Protein AF-A0A1V9V9I9-F1 (afdb_monomer)

Organism: NCBI:txid28198

pLDDT: mean 93.03, std 7.11, range [58.94, 98.81]

Secondary structure (DSSP, 8-state):
-EEEEETTSBEEEE-HHHHHHH---HHHHTTSBGGGGB-TTS-HHHHHHHHHHHHTT--EEEEEEEE-TTS-EEEEEEEEEEEE-TTS-EEEEEEEEEE-HHHHHHHHHHHHHHHHHHHHHHHTTT--HHHHHHHHHHHHHHHHHTT--HHHHHHHHHHGGGTTGGGGGS-HHHHT--SPPPHHHHHHHHHHHHHHHHHHTT--SHHHHHHHHHHHHTT--TTS--SSS---GGGS-HHHHHHHHHHHHHHHHS-BTTBPPPPHHHHHHHHHHTBTTTB-HHHHHHHHHTHHHHHHHHHHT----

Radius of gyration: 24.77 Å; Cα contacts (8 Å, |Δi|>4): 514; chains: 1; bounding box: 69×38×66 Å

Sequence (305 aa):
MFSKTDLNGVIIHVSDAFCKISGYTKKELIGKNHNIIRHPDMPKETFKYLWDCLKKGEKVNLEIKNRKKDGGYYWVEAEFEPFFDLKGNHVGYSAVRKDITANKDIEDIQREIIFTMGTIGESRSKETGNHVKRVAEYSYLLAKLSGLNEDESELLKQASPMHDIGKVAIPDSILHKTDKLTKLELEIMKTHALKGYELLKGSDRPLLKMAAIIALEHHEKWNGEGYPTGLKEEEISIYGRITAICDVFDALGSDRCYKKAWIDEEIFAFLKEEKGKHFDPKLVEIFFENLEEFIFIRNKYKDIF

Foldseek 3Di:
DKWWDFPQQATQDDDPVCCVVQVHDPVRRHRDHPCVFADPPDDPVVVVVVNVQQVVQHKDWDWGWTAHPVRHIWIWTKIKGFDADPVRHGTTMMMDIDTCRVVVVVVVVLLVVLLVLLVVLCVLLQDDSLLLQLLLVQQLVLCVLVPHDNVVSNLLSSQLSLLQSLSVVQDSCLSVDLDDDDPVSVVSVLCSLVSSLVVQVVDPDPSSPLNSLLNNQLQAFQCQPGDDRSQHHVSRPPSSQSSNLSSLLSVQQACGPNDGHDDPVVSLVVLVVSQSTRHPVVSSVSCVVVVVVSVVSCVVSHDDD

InterPro domains:
  IPR000014 PAS domain [PS50112] (1-57)
  IPR000014 PAS domain [TIGR00229] (5-107)
  IPR000014 PAS domain [cd00130] (5-100)
  IPR000700 PAS-associated, C-terminal [PS50113] (60-112)
  IPR001610 PAC motif [SM00086] (61-103)
  IPR003607 HD/PDEase domain [SM00471] (124-261)
  IPR003607 HD/PDEase domain [cd00077] (128-267)
  IPR013655 PAS fold 3 [PF08447] (11-95)
  IPR035965 PAS domain superfamily [SSF55785] (4-100)
  IPR037522 HD-GYP domain [PF13487] (123-283)
  IPR037522 HD-GYP domain [PS51832] (106-303)
  IPR052020 Cyclic di-GMP and 3'3'-cGAMP-specific phosphodiesterases [PTHR45228] (96-303)

Mean predicted aligned error: 6.59 Å

Solvent-accessible surface area (backbone atoms only — not comparable to full-atom values): 15900 Å² total; per-residue (Å²): 66,38,38,31,25,35,82,84,41,30,22,73,43,69,37,69,60,37,27,66,72,34,63,42,53,68,82,71,45,46,77,31,52,62,67,79,36,52,30,86,89,53,63,70,62,61,55,50,52,52,51,58,38,39,75,74,62,35,71,50,76,47,78,45,59,30,33,26,71,89,70,50,71,48,31,27,45,32,43,36,34,58,43,58,48,99,85,67,47,82,56,21,35,37,36,46,34,46,83,40,36,70,59,52,52,51,52,52,50,52,50,52,52,45,49,49,50,16,40,56,20,36,53,70,66,69,49,59,72,42,54,45,52,43,33,11,53,43,30,22,51,53,31,44,77,72,68,44,52,71,70,59,14,54,41,43,27,62,18,51,30,33,31,56,38,10,46,72,79,50,58,64,81,61,63,66,49,88,63,86,71,51,75,70,52,44,57,55,58,54,44,22,22,53,47,18,18,67,75,28,59,87,44,90,48,70,51,40,39,51,18,13,50,24,7,32,31,35,56,36,13,30,63,28,84,27,37,78,82,36,41,39,54,83,72,40,50,72,63,12,52,43,40,31,54,29,45,53,52,49,64,42,62,37,73,46,97,87,44,78,42,51,56,68,71,57,52,53,51,49,56,61,70,30,46,58,39,53,35,51,50,68,60,52,51,56,48,64,78,45,41,69,59,55,52,48,48,48,65,74,50,60,84,86,131

Structure (mmCIF, N/CA/C/O backbone):
data_AF-A0A1V9V9I9-F1
#
_entry.id   AF-A0A1V9V9I9-F1
#
loop_
_atom_site.group_PDB
_atom_site.id
_atom_site.type_symbol
_atom_site.label_atom_id
_atom_site.label_alt_id
_atom_site.label_comp_id
_atom_site.label_asym_id
_atom_site.label_entity_id
_atom_site.label_seq_id
_atom_site.pdbx_PDB_ins_code
_atom_site.Cartn_x
_atom_site.Cartn_y
_atom_site.Cartn_z
_atom_site.occupancy
_atom_site.B_iso_or_equiv
_atom_site.auth_seq_id
_atom_site.auth_comp_id
_atom_site.auth_asym_id
_atom_site.auth_atom_id
_atom_site.pdbx_PDB_model_num
ATOM 1 N N . MET A 1 1 ? 11.629 -7.231 -28.322 1.00 93.62 1 MET A N 1
ATOM 2 C CA . MET A 1 1 ? 12.312 -6.115 -29.022 1.00 93.62 1 MET A CA 1
ATOM 3 C C . MET A 1 1 ? 13.809 -6.212 -28.784 1.00 93.62 1 MET A C 1
ATOM 5 O O . MET A 1 1 ? 14.207 -6.698 -27.736 1.00 93.62 1 MET A O 1
ATOM 9 N N . PHE A 1 2 ? 14.624 -5.731 -29.720 1.00 96.44 2 PHE A N 1
ATOM 10 C CA . PHE A 1 2 ? 16.083 -5.764 -29.612 1.00 96.44 2 PHE A CA 1
ATOM 11 C C . PHE A 1 2 ? 16.724 -4.440 -30.042 1.00 96.44 2 PHE A C 1
ATOM 13 O O . PHE A 1 2 ? 16.253 -3.808 -30.996 1.00 96.44 2 PHE A O 1
ATOM 20 N N . SER A 1 3 ? 17.810 -4.048 -29.372 1.00 96.75 3 SER A N 1
ATOM 21 C CA . SER A 1 3 ? 18.654 -2.907 -29.749 1.00 96.75 3 SER A CA 1
ATOM 22 C C . SER A 1 3 ? 20.123 -3.141 -29.392 1.00 96.75 3 SER A C 1
ATOM 24 O O . SER A 1 3 ? 20.412 -3.878 -28.453 1.00 96.75 3 SER A O 1
ATOM 26 N N . LYS A 1 4 ? 21.032 -2.425 -30.057 1.00 97.00 4 LYS A N 1
ATOM 27 C CA . LYS A 1 4 ? 22.428 -2.261 -29.630 1.00 97.00 4 LYS A CA 1
ATOM 28 C C . LYS A 1 4 ? 22.800 -0.785 -29.562 1.00 97.00 4 LYS A C 1
ATOM 30 O O . LYS A 1 4 ? 22.317 0.007 -30.378 1.00 97.00 4 LYS A O 1
ATOM 35 N N . THR A 1 5 ? 23.691 -0.444 -28.644 1.00 97.00 5 THR A N 1
ATOM 36 C CA . THR A 1 5 ? 24.327 0.870 -28.549 1.00 97.00 5 THR A CA 1
ATOM 37 C C . THR A 1 5 ? 25.843 0.747 -28.591 1.00 97.00 5 THR A C 1
ATOM 39 O O . THR A 1 5 ? 26.380 -0.327 -28.327 1.00 97.00 5 THR A O 1
ATOM 42 N N . ASP A 1 6 ? 26.528 1.848 -28.882 1.00 95.62 6 ASP A N 1
ATOM 43 C CA . ASP A 1 6 ? 27.956 1.990 -28.597 1.00 95.62 6 ASP A CA 1
ATOM 44 C C . ASP A 1 6 ? 28.216 2.170 -27.083 1.00 95.62 6 ASP A C 1
ATOM 46 O O . ASP A 1 6 ? 27.289 2.148 -26.261 1.00 95.62 6 ASP A O 1
ATOM 50 N N . LEU A 1 7 ? 29.486 2.376 -26.718 1.00 94.12 7 LEU A N 1
ATOM 51 C CA . LEU A 1 7 ? 29.931 2.610 -25.338 1.00 94.12 7 LEU A CA 1
ATOM 52 C C . LEU A 1 7 ? 29.341 3.879 -24.691 1.00 94.12 7 LEU A C 1
ATOM 54 O O . LEU A 1 7 ? 29.307 3.973 -23.465 1.00 94.12 7 LEU A O 1
ATOM 58 N N . ASN A 1 8 ? 28.853 4.829 -25.493 1.00 92.75 8 ASN A N 1
ATOM 59 C CA . ASN A 1 8 ? 28.252 6.087 -25.043 1.00 92.75 8 ASN A CA 1
ATOM 60 C C . ASN A 1 8 ? 26.712 6.023 -24.991 1.00 92.75 8 ASN A C 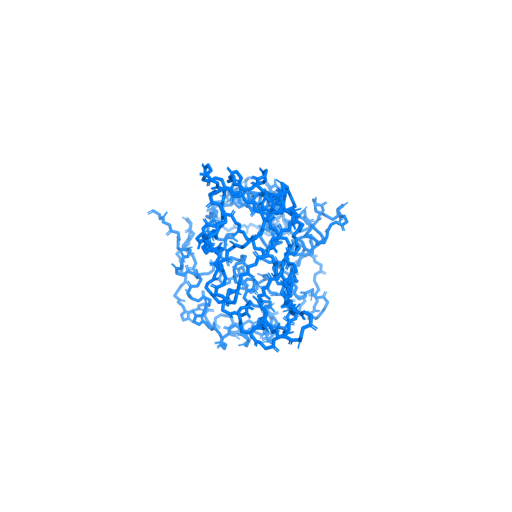1
ATOM 62 O O . ASN A 1 8 ? 26.052 7.030 -24.716 1.00 92.75 8 ASN A O 1
ATOM 66 N N . GLY A 1 9 ? 26.115 4.861 -25.276 1.00 93.25 9 GLY A N 1
ATOM 67 C CA . GLY A 1 9 ? 24.661 4.691 -25.303 1.00 93.25 9 GLY A CA 1
ATOM 68 C C . GLY A 1 9 ? 23.994 5.256 -26.560 1.00 93.25 9 GLY A C 1
ATOM 69 O O . GLY A 1 9 ? 22.777 5.472 -26.567 1.00 93.25 9 GLY A O 1
ATOM 70 N N . VAL A 1 10 ? 24.763 5.512 -27.621 1.00 96.88 10 VAL A N 1
ATOM 71 C CA . VAL A 1 10 ? 24.242 5.895 -28.935 1.00 96.88 10 VAL A CA 1
ATOM 72 C C . VAL A 1 10 ? 23.758 4.647 -29.655 1.00 96.88 10 VAL A C 1
ATOM 74 O O . VAL A 1 10 ? 24.488 3.670 -29.788 1.00 96.88 10 VAL A O 1
ATOM 77 N N . ILE A 1 11 ? 22.513 4.663 -30.121 1.00 97.38 11 ILE A N 1
ATOM 78 C CA . ILE A 1 11 ? 21.881 3.531 -30.794 1.00 97.38 11 ILE A CA 1
ATOM 79 C C . ILE A 1 11 ? 22.577 3.276 -32.133 1.00 97.38 11 ILE A C 1
ATOM 81 O O . ILE A 1 11 ? 22.580 4.132 -33.017 1.00 97.38 11 ILE A O 1
ATOM 85 N N . ILE A 1 12 ? 23.096 2.063 -32.305 1.00 97.44 12 ILE A N 1
ATOM 86 C CA . ILE A 1 12 ? 23.711 1.599 -33.558 1.00 97.44 12 ILE A CA 1
ATOM 87 C C . ILE A 1 12 ? 22.826 0.587 -34.292 1.00 97.44 12 ILE A C 1
ATOM 89 O O . ILE A 1 12 ? 22.965 0.395 -35.496 1.00 97.44 12 ILE A O 1
ATOM 93 N N . HIS A 1 13 ? 21.898 -0.062 -33.581 1.00 97.31 13 HIS A N 1
ATOM 94 C CA . HIS A 1 13 ? 20.985 -1.038 -34.167 1.00 97.31 13 HIS A CA 1
ATOM 95 C C . HIS A 1 13 ? 19.673 -1.123 -33.386 1.00 97.31 13 HIS A C 1
ATOM 97 O O . HIS A 1 13 ? 19.676 -1.107 -32.156 1.00 97.31 13 HIS A O 1
ATOM 103 N N . VAL A 1 14 ? 18.560 -1.315 -34.098 1.00 97.12 14 VAL A N 1
ATOM 104 C CA . VAL A 1 14 ? 17.233 -1.607 -33.536 1.00 97.12 14 VAL A CA 1
ATOM 105 C C . VAL A 1 14 ? 16.472 -2.584 -34.432 1.00 97.12 14 VAL A C 1
ATOM 107 O O . VAL A 1 14 ? 16.539 -2.516 -35.659 1.00 97.12 14 VAL A O 1
ATOM 110 N N . SER A 1 15 ? 15.733 -3.499 -33.807 1.00 97.44 15 SER A N 1
ATOM 111 C CA . SER A 1 15 ? 14.805 -4.414 -34.492 1.00 97.44 15 SER A CA 1
ATOM 112 C C . SER A 1 15 ? 13.542 -3.709 -34.999 1.00 97.44 15 SER A C 1
ATOM 114 O O . SER A 1 15 ? 13.143 -2.683 -34.451 1.00 97.44 15 SER A O 1
ATOM 116 N N . ASP A 1 16 ? 12.838 -4.316 -35.955 1.00 97.00 16 ASP A N 1
ATOM 117 C CA . ASP A 1 16 ? 11.556 -3.787 -36.452 1.00 97.00 16 ASP A CA 1
ATOM 118 C C . ASP A 1 16 ? 10.478 -3.744 -35.361 1.00 97.00 16 ASP A C 1
ATOM 120 O O . ASP A 1 16 ? 9.699 -2.795 -35.291 1.00 97.00 16 ASP A O 1
ATOM 124 N N . ALA A 1 17 ? 10.480 -4.718 -34.443 1.00 95.50 17 ALA A N 1
ATOM 125 C CA . ALA A 1 17 ? 9.584 -4.722 -33.288 1.00 95.50 17 ALA A CA 1
ATOM 126 C C . ALA A 1 17 ? 9.792 -3.494 -32.383 1.00 95.50 17 ALA A C 1
ATOM 128 O O . ALA A 1 17 ? 8.823 -2.930 -31.882 1.00 95.50 17 ALA A O 1
ATOM 129 N N . PHE A 1 18 ? 11.045 -3.055 -32.204 1.00 96.12 18 PHE A N 1
ATOM 130 C CA . PHE A 1 18 ? 11.358 -1.841 -31.443 1.00 96.12 18 PHE A CA 1
ATOM 131 C C . PHE A 1 18 ? 10.768 -0.605 -32.133 1.00 96.12 18 PHE A C 1
ATOM 133 O O . PHE A 1 18 ? 10.127 0.219 -31.485 1.00 96.12 18 PHE A O 1
ATOM 140 N N . CYS A 1 19 ? 10.943 -0.486 -33.452 1.00 96.44 19 CYS A N 1
ATOM 141 C CA . CYS A 1 19 ? 10.362 0.609 -34.230 1.00 96.44 19 CYS A CA 1
ATOM 142 C C . CYS A 1 19 ? 8.831 0.621 -34.144 1.00 96.44 19 CYS A C 1
ATOM 144 O O . CYS A 1 19 ? 8.240 1.666 -33.888 1.00 96.44 19 CYS A O 1
ATOM 146 N N . LYS A 1 20 ? 8.192 -0.548 -34.285 1.00 95.88 20 LYS A N 1
ATOM 147 C CA . LYS A 1 20 ? 6.732 -0.686 -34.216 1.00 95.88 20 LYS A CA 1
ATOM 148 C C . LYS A 1 20 ? 6.165 -0.221 -32.872 1.00 95.88 20 LYS A C 1
ATOM 150 O O . LYS A 1 20 ? 5.196 0.526 -32.864 1.00 95.88 20 LYS A O 1
ATOM 155 N N . ILE A 1 21 ? 6.759 -0.646 -31.755 1.00 94.62 21 ILE A N 1
ATOM 156 C CA . ILE A 1 21 ? 6.263 -0.307 -30.409 1.00 94.62 21 ILE A CA 1
ATOM 157 C C . ILE A 1 21 ? 6.577 1.147 -30.040 1.00 94.62 21 ILE A C 1
ATOM 159 O O . ILE A 1 21 ? 5.723 1.840 -29.492 1.00 94.62 21 ILE A O 1
ATOM 163 N N . SER A 1 22 ? 7.784 1.626 -30.350 1.00 95.56 22 SER A N 1
ATOM 164 C CA . SER A 1 22 ? 8.199 2.996 -30.014 1.00 95.56 22 SER A CA 1
ATOM 165 C C . SER A 1 22 ? 7.579 4.071 -30.918 1.00 95.56 22 SER A C 1
ATOM 167 O O . SER A 1 22 ? 7.548 5.242 -30.541 1.00 95.56 22 SER A O 1
ATOM 169 N N . GLY A 1 23 ? 7.113 3.700 -32.114 1.00 96.31 23 GLY A N 1
ATOM 170 C CA . GLY A 1 23 ? 6.606 4.624 -33.132 1.00 96.31 23 GLY A CA 1
ATOM 171 C C . GLY A 1 23 ? 7.700 5.384 -33.895 1.00 96.31 23 GLY A C 1
ATOM 172 O O . GLY A 1 23 ? 7.385 6.183 -34.776 1.00 96.31 23 GLY A O 1
ATOM 173 N N . TYR A 1 24 ? 8.979 5.149 -33.588 1.00 96.94 24 TYR A N 1
ATOM 174 C CA . TYR A 1 24 ? 10.106 5.750 -34.302 1.00 96.94 24 TYR A CA 1
ATOM 175 C C . TYR A 1 24 ? 10.613 4.843 -35.422 1.00 96.94 24 TYR A C 1
ATOM 177 O O . TYR A 1 24 ? 10.703 3.622 -35.283 1.00 96.94 24 TYR A O 1
ATOM 185 N N . THR A 1 25 ? 11.041 5.448 -36.526 1.00 97.06 25 THR A N 1
ATOM 186 C CA . THR A 1 25 ? 11.721 4.723 -37.604 1.00 97.06 25 THR A CA 1
ATOM 187 C C . THR A 1 25 ? 13.188 4.451 -37.255 1.00 97.06 25 THR A C 1
ATOM 189 O O . THR A 1 25 ? 13.799 5.158 -36.451 1.00 97.06 25 THR A O 1
ATOM 192 N N . LYS A 1 26 ? 13.813 3.461 -37.912 1.00 96.12 26 LYS A N 1
ATOM 193 C CA . LYS A 1 26 ? 15.253 3.178 -37.732 1.00 96.12 26 LYS A CA 1
ATOM 194 C C . LYS A 1 26 ? 16.126 4.409 -37.984 1.00 96.12 26 LYS A C 1
ATOM 196 O O . LYS A 1 26 ? 17.074 4.635 -37.243 1.00 96.12 26 LYS A O 1
ATOM 201 N N . LYS A 1 27 ? 15.789 5.212 -39.002 1.00 96.06 27 LYS A N 1
ATOM 202 C CA . LYS A 1 27 ? 16.532 6.429 -39.370 1.00 96.06 27 LYS A CA 1
ATOM 203 C C . LYS A 1 27 ? 16.504 7.493 -38.271 1.00 96.06 27 LYS A C 1
ATOM 205 O O . LYS A 1 27 ? 17.456 8.246 -38.143 1.00 96.06 27 LYS A O 1
ATOM 210 N N . GLU A 1 28 ? 15.425 7.555 -37.497 1.00 95.81 28 GLU A N 1
ATOM 211 C CA . GLU A 1 28 ? 15.292 8.506 -36.389 1.00 95.81 28 GLU A CA 1
ATOM 212 C C . GLU A 1 28 ? 16.014 8.034 -35.126 1.00 95.81 28 GLU A C 1
ATOM 214 O O . GLU A 1 28 ? 16.444 8.862 -34.328 1.00 95.81 28 GLU A O 1
ATOM 219 N N . LEU A 1 29 ? 16.135 6.715 -34.941 1.00 96.00 29 LEU A N 1
ATOM 220 C CA . LEU A 1 29 ? 16.747 6.112 -33.757 1.00 96.00 29 LEU A CA 1
ATOM 221 C C . LEU A 1 29 ? 18.264 5.965 -33.886 1.00 96.00 29 LEU A C 1
ATOM 223 O O . LEU A 1 29 ? 18.984 6.262 -32.936 1.00 96.00 29 LEU A O 1
ATOM 227 N N . ILE A 1 30 ? 18.761 5.499 -35.035 1.00 96.94 30 ILE A N 1
ATOM 228 C CA . ILE A 1 30 ? 20.195 5.259 -35.234 1.00 96.94 30 ILE A CA 1
ATOM 229 C C . ILE A 1 30 ? 20.961 6.585 -35.130 1.00 96.94 30 ILE A C 1
ATOM 231 O O . ILE A 1 30 ? 20.586 7.589 -35.731 1.00 96.94 30 ILE A O 1
ATOM 235 N N . GLY A 1 31 ? 22.042 6.588 -34.349 1.00 95.75 31 GLY A N 1
ATOM 236 C CA . GLY A 1 31 ? 22.851 7.778 -34.079 1.00 95.75 31 GLY A CA 1
ATOM 237 C C . GLY A 1 31 ? 22.291 8.691 -32.984 1.00 95.75 31 GLY A C 1
ATOM 238 O O . GLY A 1 31 ? 22.920 9.694 -32.649 1.00 95.75 31 GLY A O 1
ATOM 239 N N . LYS A 1 32 ? 21.135 8.368 -32.388 1.00 96.88 32 LYS A N 1
ATOM 240 C CA . LYS A 1 32 ? 20.614 9.069 -31.207 1.00 96.88 32 LYS A CA 1
ATOM 241 C C . LYS A 1 32 ? 20.971 8.328 -29.930 1.00 96.88 32 LYS A C 1
ATOM 243 O O . LYS A 1 32 ? 21.094 7.106 -29.908 1.00 96.88 32 LYS A O 1
ATOM 248 N N . ASN A 1 33 ? 21.110 9.081 -28.845 1.00 94.81 33 ASN A N 1
ATOM 249 C CA . ASN A 1 33 ? 21.241 8.489 -27.523 1.00 94.81 33 ASN A CA 1
ATOM 250 C C . ASN A 1 33 ? 19.920 7.811 -27.120 1.00 94.81 33 ASN A C 1
ATOM 252 O O . ASN A 1 33 ? 18.839 8.349 -27.378 1.00 94.81 33 ASN A O 1
ATOM 256 N N . HIS A 1 34 ? 20.007 6.656 -26.457 1.00 90.75 34 HIS A N 1
ATOM 257 C CA . HIS A 1 34 ? 18.843 5.868 -26.045 1.00 90.75 34 HIS A CA 1
ATOM 258 C C . HIS A 1 34 ? 17.869 6.627 -25.117 1.00 90.75 34 HIS A C 1
ATOM 260 O O . HIS A 1 34 ? 16.696 6.269 -25.008 1.00 90.75 34 HIS A O 1
ATOM 266 N N . ASN A 1 35 ? 18.305 7.736 -24.513 1.00 91.75 35 ASN A N 1
ATOM 267 C CA . ASN A 1 35 ? 17.444 8.646 -23.755 1.00 91.75 35 ASN A CA 1
ATOM 268 C C . ASN A 1 35 ? 16.268 9.229 -24.565 1.00 91.75 35 ASN A C 1
ATOM 270 O O . ASN A 1 35 ? 15.307 9.693 -23.959 1.00 91.75 35 ASN A O 1
ATOM 274 N N . ILE A 1 36 ? 16.294 9.189 -25.904 1.00 94.12 36 ILE A N 1
ATOM 275 C CA . ILE A 1 36 ? 15.201 9.685 -26.764 1.00 94.12 36 ILE A CA 1
ATOM 276 C C . ILE A 1 36 ? 13.830 9.058 -26.441 1.00 94.12 36 ILE A C 1
ATOM 278 O O . ILE A 1 36 ? 12.808 9.738 -26.536 1.00 94.12 36 ILE A O 1
ATOM 282 N N . ILE A 1 37 ? 13.809 7.792 -26.011 1.00 93.94 37 ILE A N 1
ATOM 283 C CA . ILE A 1 37 ? 12.585 7.071 -25.628 1.00 93.94 37 ILE A CA 1
ATOM 284 C C . ILE A 1 37 ? 12.387 6.968 -24.115 1.00 93.94 37 ILE A C 1
ATOM 286 O O . ILE A 1 37 ? 11.436 6.333 -23.670 1.00 93.94 37 ILE A O 1
ATOM 290 N N . ARG A 1 38 ? 13.261 7.563 -23.300 1.00 92.81 38 ARG A N 1
ATOM 291 C CA . ARG A 1 38 ? 13.127 7.495 -21.843 1.00 92.81 38 ARG A CA 1
ATOM 292 C C . ARG A 1 38 ? 11.882 8.265 -21.400 1.00 92.81 38 ARG A C 1
ATOM 294 O O . ARG A 1 38 ? 11.696 9.422 -21.781 1.00 92.81 38 ARG A O 1
ATOM 301 N N . HIS A 1 39 ? 11.050 7.638 -20.572 1.00 95.31 39 HIS A N 1
ATOM 302 C CA . HIS A 1 39 ? 9.917 8.323 -19.958 1.00 95.31 39 HIS A CA 1
ATOM 303 C C . HIS A 1 39 ? 10.392 9.241 -18.810 1.00 95.31 39 HIS A C 1
ATOM 305 O O . HIS A 1 39 ? 11.282 8.833 -18.055 1.00 95.31 39 HIS A O 1
ATOM 311 N N . PRO A 1 40 ? 9.835 10.460 -18.653 1.00 90.69 40 PRO A N 1
ATOM 312 C CA . PRO A 1 40 ? 10.211 11.380 -17.572 1.00 90.69 40 PRO A CA 1
ATOM 313 C C . PRO A 1 40 ? 9.970 10.814 -16.164 1.00 90.69 40 PRO A C 1
ATOM 315 O O . PRO A 1 40 ? 10.787 11.066 -15.286 1.00 90.69 40 PRO A O 1
ATOM 318 N N . ASP A 1 41 ? 8.918 10.011 -15.973 1.00 90.19 41 ASP A N 1
ATOM 319 C CA . ASP A 1 41 ? 8.583 9.376 -14.682 1.00 90.19 41 ASP A CA 1
ATOM 320 C C . ASP A 1 41 ? 9.647 8.400 -14.154 1.00 90.19 41 ASP A C 1
ATOM 322 O O . ASP A 1 41 ? 9.610 8.032 -12.985 1.00 90.19 41 ASP A O 1
ATOM 326 N N . MET A 1 42 ? 10.579 7.937 -14.993 1.00 91.00 42 MET A N 1
ATOM 327 C CA . MET A 1 42 ? 11.565 6.956 -14.546 1.00 91.00 42 MET A CA 1
ATOM 328 C C . MET A 1 42 ? 12.659 7.611 -13.681 1.00 91.00 42 MET A C 1
ATOM 330 O O . MET A 1 42 ? 13.346 8.523 -14.181 1.00 91.00 42 MET A O 1
ATOM 334 N N . PRO A 1 43 ? 12.917 7.100 -12.456 1.00 90.06 43 PRO A N 1
ATOM 335 C CA . PRO A 1 43 ? 13.940 7.632 -11.556 1.00 90.06 43 PRO A CA 1
ATOM 336 C C . PRO A 1 43 ? 15.323 7.709 -12.210 1.00 90.06 43 PRO A C 1
ATOM 338 O O . PRO A 1 43 ? 15.700 6.889 -13.054 1.00 90.06 43 PRO A O 1
ATOM 341 N N . LYS A 1 44 ? 16.117 8.724 -11.854 1.00 89.38 44 LYS A N 1
ATOM 342 C CA . LYS A 1 44 ? 17.485 8.881 -12.392 1.00 89.38 44 LYS A CA 1
ATOM 343 C C . LYS A 1 44 ? 18.414 7.792 -11.871 1.00 89.38 44 LYS A C 1
ATOM 345 O O . LYS A 1 44 ? 19.306 7.353 -12.595 1.00 89.38 44 LYS A O 1
ATOM 350 N N . GLU A 1 45 ? 18.137 7.331 -10.668 1.00 90.81 45 GLU A N 1
ATOM 351 C CA . GLU A 1 45 ? 18.831 6.304 -9.914 1.00 90.81 45 GLU A CA 1
ATOM 352 C C . GLU A 1 45 ? 18.774 4.961 -10.652 1.00 90.81 45 GLU A C 1
ATOM 354 O O . GLU A 1 45 ? 19.801 4.297 -10.767 1.00 90.81 45 GLU A O 1
ATOM 359 N N . THR A 1 46 ? 17.635 4.623 -11.272 1.00 91.81 46 THR A N 1
ATOM 360 C CA . THR A 1 46 ? 17.470 3.404 -12.085 1.00 91.81 46 THR A CA 1
ATOM 361 C C . THR A 1 46 ? 18.487 3.337 -13.223 1.00 91.81 46 THR A C 1
ATOM 363 O O . THR A 1 46 ? 19.134 2.314 -13.439 1.00 91.81 46 THR A O 1
ATOM 366 N N . PHE A 1 47 ? 18.681 4.445 -13.943 1.00 91.62 47 PHE A N 1
ATOM 367 C CA . PHE A 1 47 ? 19.644 4.482 -15.047 1.00 91.62 47 PHE A CA 1
ATOM 368 C C . PHE A 1 47 ? 21.083 4.604 -14.557 1.00 91.62 47 PHE A C 1
ATOM 370 O O . PHE A 1 47 ? 21.985 4.103 -15.220 1.00 91.62 47 PHE A O 1
ATOM 377 N N . LYS A 1 48 ? 21.313 5.253 -13.411 1.00 92.56 48 LYS A N 1
ATOM 378 C CA . LYS A 1 48 ? 22.634 5.271 -12.779 1.00 92.56 48 LYS A CA 1
ATOM 379 C C . LYS A 1 48 ? 23.079 3.843 -12.447 1.00 92.56 48 LYS A C 1
ATOM 381 O O . LYS A 1 48 ? 24.146 3.439 -12.890 1.00 92.56 48 LYS A O 1
ATOM 386 N N . TYR A 1 49 ? 22.215 3.070 -11.789 1.00 92.94 49 TYR A N 1
ATOM 387 C CA . TYR A 1 49 ? 22.448 1.658 -11.484 1.00 92.94 49 TYR A CA 1
ATOM 388 C C . TYR A 1 49 ? 22.714 0.823 -12.747 1.00 92.94 49 TYR A C 1
ATOM 390 O O . TYR A 1 49 ? 23.732 0.139 -12.824 1.00 92.94 49 TYR A O 1
ATOM 398 N N . LEU A 1 50 ? 21.863 0.960 -13.773 1.00 93.94 50 LEU A N 1
ATOM 399 C CA . LEU A 1 50 ? 22.054 0.318 -15.080 1.00 93.94 50 LEU A CA 1
ATOM 400 C C . LEU A 1 50 ? 23.463 0.568 -15.641 1.00 93.94 50 LEU A C 1
ATOM 402 O O . LEU A 1 50 ? 24.162 -0.369 -16.022 1.00 93.94 50 LEU A O 1
ATOM 406 N N . TRP A 1 51 ? 23.892 1.831 -15.689 1.00 92.81 51 TRP A N 1
ATOM 407 C CA . TRP A 1 51 ? 25.203 2.196 -16.224 1.00 92.81 51 TRP A CA 1
ATOM 408 C C . TRP A 1 51 ? 26.363 1.709 -15.357 1.00 92.81 51 TRP A C 1
ATOM 410 O O . TRP A 1 51 ? 27.397 1.330 -15.908 1.00 92.81 51 TRP A O 1
ATOM 420 N N . ASP A 1 52 ? 26.212 1.715 -14.035 1.00 93.81 52 ASP A N 1
ATOM 421 C CA . ASP A 1 52 ? 27.242 1.247 -13.109 1.00 93.81 52 ASP A CA 1
ATOM 422 C C . ASP A 1 52 ? 27.487 -0.264 -13.261 1.00 93.81 52 ASP A C 1
ATOM 424 O O . ASP A 1 52 ? 28.644 -0.683 -13.302 1.00 93.81 52 ASP A O 1
ATOM 428 N N . CYS A 1 53 ? 26.432 -1.070 -13.430 1.00 92.75 53 CYS A N 1
ATOM 429 C CA . CYS A 1 53 ? 26.543 -2.506 -13.722 1.00 92.75 53 CYS A CA 1
ATOM 430 C C . CYS A 1 53 ? 27.157 -2.763 -15.104 1.00 92.75 53 CYS A C 1
ATOM 432 O O . CYS A 1 53 ? 28.151 -3.480 -15.234 1.00 92.75 53 CYS A O 1
ATOM 434 N N . LEU A 1 54 ? 26.628 -2.116 -16.145 1.00 92.38 54 LEU A N 1
ATOM 435 C CA . LEU A 1 54 ? 27.092 -2.339 -17.515 1.00 92.38 54 LEU A CA 1
ATOM 436 C C . LEU A 1 54 ? 28.569 -1.968 -17.711 1.00 92.38 54 LEU A C 1
ATOM 438 O O . LEU A 1 54 ? 29.302 -2.685 -18.392 1.00 92.38 54 LEU A O 1
ATOM 442 N N . LYS A 1 55 ? 29.046 -0.892 -17.072 1.00 89.44 55 LYS A N 1
ATOM 443 C CA . LYS A 1 55 ? 30.466 -0.495 -17.121 1.00 89.44 55 LYS A CA 1
ATOM 444 C C . LYS A 1 55 ? 31.398 -1.480 -16.416 1.00 89.44 55 LYS A C 1
ATOM 446 O O . LYS A 1 55 ? 32.568 -1.552 -16.781 1.00 89.44 55 LYS A O 1
ATOM 451 N N . LYS A 1 56 ? 30.896 -2.235 -15.436 1.00 91.50 56 LYS A N 1
ATOM 452 C CA . LYS A 1 56 ? 31.627 -3.334 -14.782 1.00 91.50 56 LYS A CA 1
ATOM 453 C C . LYS A 1 56 ? 31.595 -4.632 -15.592 1.00 91.50 56 LYS A C 1
ATOM 455 O O . LYS A 1 56 ? 32.255 -5.595 -15.219 1.00 91.50 56 LYS A O 1
ATOM 460 N N . GLY A 1 57 ? 30.858 -4.652 -16.701 1.00 89.69 57 GLY A N 1
ATOM 461 C CA . GLY A 1 57 ? 30.679 -5.836 -17.530 1.00 89.69 57 GLY A CA 1
ATOM 462 C C . GLY A 1 57 ? 29.576 -6.777 -17.033 1.00 89.69 57 GLY A C 1
ATOM 463 O O . GLY A 1 57 ? 29.498 -7.916 -17.486 1.00 89.69 57 GLY A O 1
ATOM 464 N N . GLU A 1 58 ? 28.735 -6.327 -16.101 1.00 92.12 58 GLU A N 1
ATOM 465 C CA . GLU A 1 58 ? 27.663 -7.130 -15.514 1.00 92.12 58 GLU A CA 1
ATOM 466 C C . GLU A 1 58 ? 26.401 -7.084 -16.384 1.00 92.12 58 GLU A C 1
ATOM 468 O O . GLU A 1 58 ? 26.097 -6.071 -17.020 1.00 92.12 58 GLU A O 1
ATOM 473 N N . LYS A 1 59 ? 25.642 -8.184 -16.384 1.00 94.50 59 LYS A N 1
ATOM 474 C CA . LYS A 1 59 ? 24.287 -8.212 -16.945 1.00 94.50 59 LYS A CA 1
ATOM 475 C C . LYS A 1 59 ? 23.299 -7.627 -15.948 1.00 94.50 59 LYS A C 1
ATOM 477 O O . LYS A 1 59 ? 23.468 -7.795 -14.742 1.00 94.50 59 LYS A O 1
ATOM 482 N N . VAL A 1 60 ? 22.245 -6.993 -16.446 1.00 96.00 60 VAL A N 1
ATOM 483 C CA . VAL A 1 60 ? 21.228 -6.385 -15.585 1.00 96.00 60 VAL A CA 1
ATOM 484 C C . VAL A 1 60 ? 19.838 -6.498 -16.198 1.00 96.00 60 VAL A C 1
ATOM 486 O O . VAL A 1 60 ? 19.659 -6.277 -17.395 1.00 96.00 60 VAL A O 1
ATOM 489 N N . ASN A 1 61 ? 18.860 -6.830 -15.356 1.00 95.56 61 ASN A N 1
ATOM 490 C CA . ASN A 1 61 ? 17.447 -6.934 -15.708 1.00 95.56 61 ASN A CA 1
ATOM 491 C C . ASN A 1 61 ? 16.670 -5.814 -15.020 1.00 95.56 61 ASN A C 1
ATOM 493 O O . ASN A 1 61 ? 16.806 -5.640 -13.811 1.00 95.56 61 ASN A O 1
ATOM 497 N N . LEU A 1 62 ? 15.883 -5.047 -15.777 1.00 94.94 62 LEU A N 1
ATOM 498 C CA . LEU A 1 62 ? 15.095 -3.928 -15.255 1.00 94.94 62 LEU A CA 1
ATOM 499 C C . LEU A 1 62 ? 13.759 -3.793 -15.981 1.00 94.94 62 LEU A C 1
ATOM 501 O O . LEU A 1 62 ? 13.683 -3.956 -17.199 1.00 94.94 62 LEU A O 1
ATOM 505 N N . GLU A 1 63 ? 12.734 -3.367 -15.251 1.00 95.00 63 GLU A N 1
ATOM 506 C CA . GLU A 1 63 ? 11.508 -2.845 -15.845 1.00 95.00 63 GLU A CA 1
ATOM 507 C C . GLU A 1 63 ? 11.653 -1.346 -16.136 1.00 95.00 63 GLU A C 1
ATOM 509 O O . GLU A 1 63 ? 12.070 -0.563 -15.281 1.00 95.00 63 GLU A O 1
ATOM 514 N N . ILE A 1 64 ? 11.341 -0.922 -17.362 1.00 94.44 64 ILE A N 1
ATOM 515 C CA . ILE A 1 64 ? 11.524 0.463 -17.806 1.00 94.44 64 ILE A CA 1
ATOM 516 C C . ILE A 1 64 ? 10.279 0.959 -18.534 1.00 94.44 64 ILE A C 1
ATOM 518 O O . ILE A 1 64 ? 9.868 0.400 -19.555 1.00 94.44 64 ILE A O 1
ATOM 522 N N . LYS A 1 65 ? 9.736 2.085 -18.067 1.00 95.81 65 LYS A N 1
ATOM 523 C CA . LYS A 1 65 ? 8.737 2.865 -18.797 1.00 95.81 65 LYS A CA 1
ATOM 524 C C . LYS A 1 65 ? 9.424 3.706 -19.867 1.00 95.81 65 LYS A C 1
ATOM 526 O O . LYS A 1 65 ? 10.345 4.481 -19.593 1.00 95.81 65 LYS A O 1
ATOM 531 N N . ASN A 1 66 ? 8.954 3.578 -21.098 1.00 95.88 66 ASN A N 1
ATOM 532 C CA . ASN A 1 66 ? 9.432 4.326 -22.251 1.00 95.88 66 ASN A CA 1
ATOM 533 C C . ASN A 1 66 ? 8.307 5.178 -22.836 1.00 95.88 66 ASN A C 1
ATOM 535 O O . ASN A 1 66 ? 7.132 4.833 -22.742 1.00 95.88 66 ASN A O 1
ATOM 539 N N . ARG A 1 67 ? 8.675 6.287 -23.472 1.00 96.56 67 ARG A N 1
ATOM 540 C CA . ARG A 1 67 ? 7.774 7.183 -24.193 1.00 96.56 67 ARG A CA 1
ATOM 541 C C . ARG A 1 67 ? 7.827 6.885 -25.692 1.00 96.56 67 ARG A C 1
ATOM 543 O O . ARG A 1 67 ? 8.906 6.766 -26.279 1.00 96.56 67 ARG A O 1
ATOM 550 N N . LYS A 1 68 ? 6.655 6.778 -26.309 1.00 96.44 68 LYS A N 1
ATOM 551 C CA . LYS A 1 68 ? 6.458 6.643 -27.754 1.00 96.44 68 LYS A CA 1
ATOM 552 C C . LYS A 1 68 ? 6.610 7.994 -28.451 1.00 96.44 68 LYS A C 1
ATOM 554 O O . LYS A 1 68 ? 6.577 9.051 -27.822 1.00 96.44 68 LYS A O 1
ATOM 559 N N . LYS A 1 69 ? 6.770 7.968 -29.772 1.00 95.50 69 LYS A N 1
ATOM 560 C CA . LYS A 1 69 ? 6.862 9.182 -30.596 1.00 95.50 69 LYS A CA 1
ATOM 561 C C . LYS A 1 69 ? 5.600 10.052 -30.537 1.00 95.50 69 LYS A C 1
ATOM 563 O O . LYS A 1 69 ? 5.706 11.272 -30.581 1.00 95.50 69 LYS A O 1
ATOM 568 N N . ASP A 1 70 ? 4.430 9.431 -30.432 1.00 94.88 70 ASP A N 1
ATOM 569 C CA . ASP A 1 70 ? 3.122 10.095 -30.353 1.00 94.88 70 ASP A CA 1
ATOM 570 C C . ASP A 1 70 ? 2.807 10.687 -28.965 1.00 94.88 70 ASP A C 1
ATOM 572 O O . ASP A 1 70 ? 1.757 11.296 -28.782 1.00 94.88 70 ASP A O 1
ATOM 576 N N . GLY A 1 71 ? 3.711 10.531 -27.991 1.00 92.19 71 GLY A N 1
ATOM 577 C CA . GLY A 1 71 ? 3.521 10.974 -26.610 1.00 92.19 71 GLY A CA 1
ATOM 578 C C . GLY A 1 71 ? 2.943 9.907 -25.677 1.00 92.19 71 GLY A C 1
ATOM 579 O O . GLY A 1 71 ? 2.995 10.100 -24.465 1.00 92.19 71 GLY A O 1
ATOM 580 N N . GLY A 1 72 ? 2.469 8.770 -26.202 1.00 94.56 72 GLY A N 1
ATOM 581 C CA . GLY A 1 72 ? 2.070 7.620 -25.394 1.00 94.56 72 GLY A CA 1
ATOM 582 C C . GLY A 1 72 ? 3.259 6.947 -24.699 1.00 94.56 72 GLY A C 1
ATOM 583 O O . GLY A 1 72 ? 4.407 7.386 -24.803 1.00 94.56 72 GLY A O 1
ATOM 584 N N . TYR A 1 73 ? 3.011 5.833 -24.015 1.00 96.00 73 TYR A N 1
ATOM 585 C CA . TYR A 1 73 ? 4.058 5.076 -23.327 1.00 96.00 73 TYR A CA 1
ATOM 586 C C . TYR A 1 73 ? 3.964 3.572 -23.589 1.00 96.00 73 TYR A C 1
ATOM 588 O O . TYR A 1 73 ? 3.026 3.082 -24.225 1.00 96.00 73 TYR A O 1
ATOM 596 N N . TYR A 1 74 ? 5.001 2.858 -23.163 1.00 96.00 74 TYR A N 1
ATOM 597 C CA . TYR A 1 74 ? 5.044 1.403 -23.085 1.00 96.00 74 TYR A CA 1
ATOM 598 C C . TYR A 1 74 ? 6.030 0.976 -22.000 1.00 96.00 74 TYR A C 1
ATOM 600 O O . TYR A 1 74 ? 7.052 1.634 -21.782 1.00 96.00 74 TYR A O 1
ATOM 608 N N . TRP A 1 75 ? 5.735 -0.133 -21.339 1.00 97.00 75 TRP A N 1
ATOM 609 C CA . TRP A 1 75 ? 6.619 -0.754 -20.367 1.00 97.00 75 TRP A CA 1
ATOM 610 C C . TRP A 1 75 ? 7.352 -1.932 -20.980 1.00 97.00 75 TRP A C 1
ATOM 612 O O . TRP A 1 75 ? 6.805 -2.690 -21.784 1.00 97.00 75 TRP A O 1
ATOM 622 N N . VAL A 1 76 ? 8.607 -2.091 -20.577 1.00 96.50 76 VAL A N 1
ATOM 623 C CA . VAL A 1 76 ? 9.416 -3.236 -20.972 1.00 96.50 76 VAL A CA 1
ATOM 624 C C . VAL A 1 76 ? 10.105 -3.855 -19.780 1.00 96.50 76 VAL A C 1
ATOM 626 O O . VAL A 1 76 ? 10.670 -3.133 -18.971 1.00 96.50 76 VAL A O 1
ATOM 629 N N . GLU A 1 77 ? 10.131 -5.177 -19.737 1.00 97.12 77 GLU A N 1
ATOM 630 C CA . GLU A 1 77 ? 11.137 -5.927 -18.993 1.00 97.12 77 GLU A CA 1
ATOM 631 C C . GLU A 1 77 ? 12.353 -6.072 -19.914 1.00 97.12 77 GLU A C 1
ATOM 633 O O . GLU A 1 77 ? 12.226 -6.549 -21.048 1.00 97.12 77 GLU A O 1
ATOM 638 N N . ALA A 1 78 ? 13.507 -5.570 -19.486 1.00 96.12 78 ALA A N 1
ATOM 639 C CA . ALA A 1 78 ? 14.691 -5.412 -20.315 1.00 96.12 78 ALA A CA 1
ATOM 640 C C . ALA A 1 78 ? 15.914 -6.081 -19.685 1.00 96.12 78 ALA A C 1
ATOM 642 O O . ALA A 1 78 ? 16.323 -5.704 -18.591 1.00 96.12 78 ALA A O 1
ATOM 643 N N . GLU A 1 79 ? 16.525 -7.001 -20.428 1.00 97.56 79 GLU A N 1
ATOM 644 C CA . GLU A 1 79 ? 17.841 -7.569 -20.134 1.00 97.56 79 GLU A CA 1
ATOM 645 C C . GLU A 1 79 ? 18.895 -6.796 -20.925 1.00 97.56 79 GLU A C 1
ATOM 647 O O . GLU A 1 79 ? 18.794 -6.680 -22.152 1.00 97.56 79 GLU A O 1
ATOM 652 N N . PHE A 1 80 ? 19.894 -6.261 -20.227 1.00 96.50 80 PHE A N 1
ATOM 653 C CA . PHE A 1 80 ? 21.022 -5.542 -20.805 1.00 96.50 80 PHE A CA 1
ATOM 654 C C . PHE A 1 80 ? 22.320 -6.302 -20.563 1.00 96.50 80 PHE A C 1
ATOM 656 O O . PHE A 1 80 ? 22.579 -6.775 -19.456 1.00 96.50 80 PHE A O 1
ATOM 663 N N . GLU A 1 81 ? 23.173 -6.344 -21.582 1.00 96.19 81 GLU A N 1
ATOM 664 C CA . GLU A 1 81 ? 24.492 -6.964 -21.488 1.00 96.19 81 GLU A CA 1
ATOM 665 C C . GLU A 1 81 ? 25.541 -6.213 -22.325 1.00 96.19 81 GLU A C 1
ATOM 667 O O . GLU A 1 81 ? 25.222 -5.700 -23.407 1.00 96.19 81 GLU A O 1
ATOM 672 N N . PRO A 1 82 ? 26.801 -6.138 -21.862 1.00 95.56 82 PRO A N 1
ATOM 673 C CA . PRO A 1 82 ? 27.915 -5.703 -22.699 1.00 95.56 82 PRO A CA 1
ATOM 674 C C . PRO A 1 82 ? 28.167 -6.726 -23.813 1.00 95.56 82 PRO A C 1
ATOM 676 O O . PRO A 1 82 ? 27.995 -7.930 -23.623 1.00 95.56 82 PRO A O 1
ATOM 679 N N . PHE A 1 83 ? 28.624 -6.266 -24.975 1.00 94.00 83 PHE A N 1
ATOM 680 C CA . PHE A 1 83 ? 29.108 -7.156 -26.028 1.00 94.00 83 PHE A CA 1
ATOM 681 C C . PHE A 1 83 ? 30.481 -6.727 -26.544 1.00 94.00 83 PHE A C 1
ATOM 683 O O . PHE A 1 83 ? 30.861 -5.552 -26.519 1.00 94.00 83 PHE A O 1
ATOM 690 N N . PHE A 1 84 ? 31.225 -7.721 -27.021 1.00 92.62 84 PHE A N 1
ATOM 691 C CA . PHE A 1 84 ? 32.632 -7.598 -27.372 1.00 92.62 84 PHE A CA 1
ATOM 692 C C . PHE A 1 84 ? 32.841 -7.898 -28.857 1.00 92.62 84 PHE A C 1
ATOM 694 O O . PHE A 1 84 ? 32.063 -8.634 -29.471 1.00 92.62 84 PHE A O 1
ATOM 701 N N . ASP A 1 85 ? 33.872 -7.302 -29.451 1.00 91.50 85 ASP A N 1
ATOM 702 C CA . ASP A 1 85 ? 34.312 -7.672 -30.794 1.00 91.50 85 ASP A CA 1
ATOM 703 C C . ASP A 1 85 ? 35.064 -9.020 -30.791 1.00 91.50 85 ASP A C 1
ATOM 705 O O . ASP A 1 85 ? 35.322 -9.622 -29.748 1.00 91.50 85 ASP A O 1
ATOM 709 N N . LEU A 1 86 ? 35.460 -9.496 -31.976 1.00 90.31 86 LEU A N 1
ATOM 710 C CA . LEU A 1 86 ? 36.229 -10.742 -32.126 1.00 90.31 86 LEU A CA 1
ATOM 711 C C . LEU A 1 86 ? 37.615 -10.700 -31.455 1.00 90.31 86 LEU A C 1
ATOM 713 O O . LEU A 1 86 ? 38.248 -11.740 -31.307 1.00 90.31 86 LEU A O 1
ATOM 717 N N . LYS A 1 87 ? 38.101 -9.512 -31.080 1.00 92.06 87 LYS A N 1
ATOM 718 C CA . LYS A 1 87 ? 39.374 -9.305 -30.380 1.00 92.06 87 LYS A CA 1
ATOM 719 C C . LYS A 1 87 ? 39.186 -9.203 -28.861 1.00 92.06 87 LYS A C 1
ATOM 721 O O . LYS A 1 87 ? 40.169 -9.010 -28.154 1.00 92.06 87 LYS A O 1
ATOM 726 N N . GLY A 1 88 ? 37.954 -9.329 -28.363 1.00 89.50 88 GLY A N 1
ATOM 727 C CA . GLY A 1 88 ? 37.624 -9.214 -26.945 1.00 89.50 88 GLY A CA 1
ATOM 728 C C . GLY A 1 88 ? 37.521 -7.774 -26.437 1.00 89.50 88 GLY A C 1
ATOM 729 O O . GLY A 1 88 ? 37.424 -7.573 -25.230 1.00 89.50 88 GLY A O 1
ATOM 730 N N . ASN A 1 89 ? 37.519 -6.763 -27.312 1.00 91.88 89 ASN A N 1
ATOM 731 C CA . ASN A 1 89 ? 37.325 -5.379 -26.886 1.00 91.88 89 ASN A CA 1
ATOM 732 C C . ASN A 1 89 ? 35.845 -5.118 -26.625 1.00 91.88 89 ASN A C 1
ATOM 734 O O . ASN A 1 89 ? 34.992 -5.475 -27.438 1.00 91.88 89 ASN A O 1
ATOM 738 N N . HIS A 1 90 ? 35.539 -4.448 -25.517 1.00 92.69 90 HIS A N 1
ATOM 739 C CA . HIS A 1 90 ? 34.186 -3.991 -25.227 1.00 92.69 90 HIS A CA 1
ATOM 740 C C . HIS A 1 90 ? 33.796 -2.896 -26.226 1.00 92.69 90 HIS A C 1
ATOM 742 O O . HIS A 1 90 ? 34.446 -1.854 -26.287 1.00 92.69 90 HIS A O 1
ATOM 748 N N . VAL A 1 91 ? 32.751 -3.133 -27.021 1.00 94.25 91 VAL A N 1
ATOM 749 C CA . VAL A 1 91 ? 32.353 -2.229 -28.118 1.00 94.25 91 VAL A CA 1
ATOM 750 C C . VAL A 1 91 ? 30.992 -1.574 -27.906 1.00 94.25 91 VAL A C 1
ATOM 752 O O . VAL A 1 91 ? 30.657 -0.612 -28.600 1.00 94.25 91 VAL A O 1
ATOM 755 N N . GLY A 1 92 ? 30.211 -2.049 -26.939 1.00 95.12 92 GLY A N 1
ATOM 756 C CA . GLY A 1 92 ? 28.926 -1.459 -26.605 1.00 95.12 92 GLY A CA 1
ATOM 757 C C . GLY A 1 92 ? 28.017 -2.412 -25.851 1.00 95.12 92 GLY A C 1
ATOM 758 O O . GLY A 1 92 ? 28.451 -3.436 -25.328 1.00 95.12 92 GLY A O 1
ATOM 759 N N . TYR A 1 93 ? 26.730 -2.082 -25.846 1.00 96.31 93 TYR A N 1
ATOM 760 C CA . TYR A 1 93 ? 25.722 -2.792 -25.066 1.00 96.31 93 TYR A CA 1
ATOM 761 C C . TYR A 1 93 ? 24.599 -3.288 -25.962 1.00 96.31 93 TYR A C 1
ATOM 763 O O . TYR A 1 93 ? 24.213 -2.635 -26.935 1.00 96.31 93 TYR A O 1
ATOM 771 N N . SER A 1 94 ? 24.062 -4.455 -25.641 1.00 96.19 94 SER A N 1
ATOM 772 C CA . SER A 1 94 ? 22.882 -5.006 -26.284 1.00 96.19 94 SER A CA 1
ATOM 773 C C . SER A 1 94 ? 21.755 -5.121 -25.271 1.00 96.19 94 SER A C 1
ATOM 775 O O . SER A 1 94 ? 21.995 -5.197 -24.067 1.00 96.19 94 SER A O 1
ATOM 777 N N . ALA A 1 95 ? 20.520 -5.061 -25.760 1.00 96.81 95 ALA A N 1
ATOM 778 C CA . ALA A 1 95 ? 19.368 -5.211 -24.897 1.00 96.81 95 ALA A CA 1
ATOM 779 C C . ALA A 1 95 ? 18.228 -5.942 -25.593 1.00 96.81 95 ALA A C 1
ATOM 781 O O . ALA A 1 95 ? 17.787 -5.548 -26.685 1.00 96.81 95 ALA A O 1
ATOM 782 N N . VAL A 1 96 ? 17.722 -6.968 -24.916 1.00 96.88 96 VAL A N 1
ATOM 783 C CA . VAL A 1 96 ? 16.519 -7.717 -25.279 1.00 96.88 96 VAL A CA 1
ATOM 784 C C . VAL A 1 96 ? 15.402 -7.270 -24.350 1.00 96.88 96 VAL A C 1
ATOM 786 O O . VAL A 1 96 ? 15.606 -7.067 -23.162 1.00 96.88 96 VAL A O 1
ATOM 789 N N . ARG A 1 97 ? 14.218 -7.033 -24.911 1.00 96.69 97 ARG A N 1
ATOM 790 C CA . ARG A 1 97 ? 13.086 -6.466 -24.174 1.00 96.69 97 ARG A CA 1
ATOM 791 C C . ARG A 1 97 ? 11.802 -7.210 -24.468 1.00 96.69 97 ARG A C 1
ATOM 793 O O . ARG A 1 97 ? 11.487 -7.432 -25.644 1.00 96.69 97 ARG A O 1
ATOM 800 N N . LYS A 1 98 ? 11.028 -7.491 -23.434 1.00 96.50 98 LYS A N 1
ATOM 801 C CA . LYS A 1 98 ? 9.658 -7.989 -23.516 1.00 96.50 98 LYS A CA 1
ATOM 802 C C . LYS A 1 98 ? 8.703 -6.837 -23.222 1.00 96.50 98 LYS A C 1
ATOM 804 O O . LYS A 1 98 ? 8.925 -6.091 -22.279 1.00 96.50 98 LYS A O 1
ATOM 809 N N . ASP A 1 99 ? 7.687 -6.661 -24.060 1.00 95.50 99 ASP A N 1
ATOM 810 C CA . ASP A 1 99 ? 6.623 -5.688 -23.791 1.00 95.50 99 ASP A CA 1
ATOM 811 C C . ASP A 1 99 ? 5.747 -6.222 -22.653 1.00 95.50 99 ASP A C 1
ATOM 813 O O . ASP A 1 99 ? 5.226 -7.335 -22.750 1.00 95.50 99 ASP A O 1
ATOM 817 N N . ILE A 1 100 ? 5.635 -5.443 -21.581 1.00 96.12 100 ILE A N 1
ATOM 818 C CA . ILE A 1 100 ? 4.828 -5.758 -20.396 1.00 96.12 100 ILE A CA 1
ATOM 819 C C . ILE A 1 100 ? 3.768 -4.677 -20.141 1.00 96.12 100 ILE A C 1
ATOM 821 O O . ILE A 1 100 ? 3.174 -4.647 -19.068 1.00 96.12 100 ILE A O 1
ATOM 825 N N . THR A 1 101 ? 3.517 -3.792 -21.116 1.00 94.25 101 THR A N 1
ATOM 826 C CA . THR A 1 101 ? 2.592 -2.653 -20.974 1.00 94.25 101 THR A CA 1
ATOM 827 C C . THR A 1 101 ? 1.210 -3.105 -20.526 1.00 94.25 101 THR A C 1
ATOM 829 O O . THR A 1 101 ? 0.705 -2.602 -19.536 1.00 94.25 101 THR A O 1
ATOM 832 N N . ALA A 1 102 ? 0.644 -4.124 -21.180 1.00 92.88 102 ALA A N 1
ATOM 833 C CA . ALA A 1 102 ? -0.678 -4.636 -20.827 1.00 92.88 102 ALA A CA 1
ATOM 834 C C . ALA A 1 102 ? -0.753 -5.156 -19.381 1.00 92.88 102 ALA A C 1
ATOM 836 O O . ALA A 1 102 ? -1.772 -4.972 -18.725 1.00 92.88 102 ALA A O 1
ATOM 837 N N . ASN A 1 103 ? 0.316 -5.777 -18.869 1.00 90.38 103 ASN A N 1
ATOM 838 C CA . ASN A 1 103 ? 0.346 -6.260 -17.488 1.00 90.38 103 ASN A CA 1
ATOM 839 C C . ASN A 1 103 ? 0.372 -5.086 -16.504 1.00 90.38 103 ASN A C 1
ATOM 841 O O . AS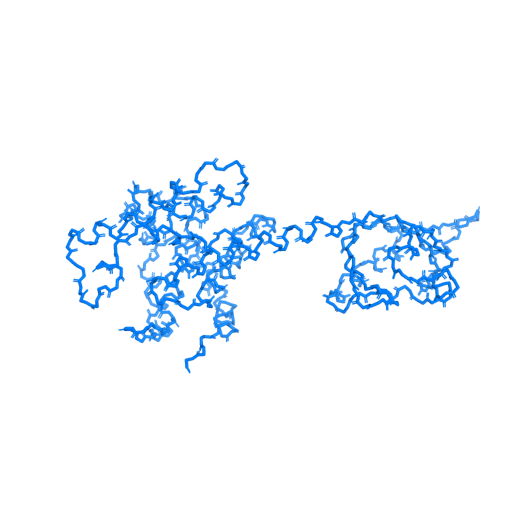N A 1 103 ? -0.413 -5.076 -15.562 1.00 90.38 103 ASN A O 1
ATOM 845 N N . LYS A 1 104 ? 1.211 -4.076 -16.769 1.00 90.31 104 LYS A N 1
ATOM 846 C CA . LYS A 1 104 ? 1.286 -2.860 -15.949 1.00 90.31 104 LYS A CA 1
ATOM 847 C C . LYS A 1 104 ? -0.018 -2.070 -15.961 1.00 90.31 104 LYS A C 1
ATOM 849 O O . LYS A 1 104 ? -0.473 -1.653 -14.905 1.00 90.31 104 LYS A O 1
ATOM 854 N N . ASP A 1 105 ? -0.658 -1.939 -17.119 1.00 89.75 105 ASP A N 1
ATOM 855 C CA . ASP A 1 105 ? -1.951 -1.262 -17.230 1.00 89.75 105 ASP A CA 1
ATOM 856 C C . ASP A 1 105 ? -3.032 -2.012 -16.434 1.00 89.75 105 ASP A C 1
ATOM 858 O O . ASP A 1 105 ? -3.839 -1.391 -15.748 1.00 89.75 105 ASP A O 1
ATOM 862 N N . ILE A 1 106 ? -3.038 -3.351 -16.473 1.00 89.19 106 ILE A N 1
ATOM 863 C CA . ILE A 1 106 ? -3.968 -4.166 -15.676 1.00 89.19 106 ILE A CA 1
ATOM 864 C C . ILE A 1 106 ? -3.713 -3.984 -14.175 1.00 89.19 106 ILE A C 1
ATOM 866 O O . ILE A 1 106 ? -4.675 -3.818 -13.428 1.00 89.19 106 ILE A O 1
ATOM 870 N N . GLU A 1 107 ? -2.456 -4.009 -13.732 1.00 84.69 107 GLU A N 1
ATOM 871 C CA . GLU A 1 107 ? -2.081 -3.771 -12.330 1.00 84.69 107 GLU A CA 1
ATOM 872 C C . GLU A 1 107 ? -2.515 -2.372 -11.863 1.00 84.69 107 GLU A C 1
ATOM 874 O O . GLU A 1 107 ? -3.128 -2.226 -10.804 1.00 84.69 107 GLU A O 1
ATOM 879 N N . ASP A 1 108 ? -2.272 -1.346 -12.682 1.00 85.31 108 ASP A N 1
ATOM 880 C CA . ASP A 1 108 ? -2.652 0.036 -12.394 1.00 85.31 108 ASP A CA 1
ATOM 881 C C . ASP A 1 108 ? -4.175 0.205 -12.301 1.00 85.31 108 ASP A C 1
ATOM 883 O O . ASP A 1 108 ? -4.671 0.804 -11.344 1.00 85.31 108 ASP A O 1
ATOM 887 N N . ILE A 1 109 ? -4.924 -0.379 -13.242 1.00 88.06 109 ILE A N 1
ATOM 888 C CA . ILE A 1 109 ? -6.393 -0.362 -13.242 1.00 88.06 109 ILE A CA 1
ATOM 889 C C . ILE A 1 109 ? -6.944 -1.100 -12.019 1.00 88.06 109 ILE A C 1
ATOM 891 O O . ILE A 1 109 ? -7.876 -0.620 -11.377 1.00 88.06 109 ILE A O 1
ATOM 895 N N . GLN A 1 110 ? -6.384 -2.261 -11.668 1.00 84.06 110 GLN A N 1
ATOM 896 C CA . GLN A 1 110 ? -6.808 -3.008 -10.481 1.00 84.06 110 GLN A CA 1
ATOM 897 C C . GLN A 1 110 ? -6.614 -2.183 -9.210 1.00 84.06 110 GLN A C 1
ATOM 899 O O . GLN A 1 110 ? -7.534 -2.094 -8.394 1.00 84.06 110 GLN A O 1
ATOM 904 N N . ARG A 1 111 ? -5.455 -1.530 -9.070 1.00 82.44 111 ARG A N 1
ATOM 905 C CA . ARG A 1 111 ? -5.171 -0.631 -7.949 1.00 82.44 111 ARG A CA 1
ATOM 906 C C . ARG A 1 111 ? -6.159 0.535 -7.894 1.00 82.44 111 ARG A C 1
ATOM 908 O O . ARG A 1 111 ? -6.668 0.844 -6.819 1.00 82.44 111 ARG A O 1
ATOM 915 N N . GLU A 1 112 ? -6.463 1.162 -9.029 1.00 86.81 112 GLU A N 1
ATOM 916 C CA . GLU A 1 112 ? -7.420 2.274 -9.103 1.00 86.81 112 GLU A CA 1
ATOM 917 C C . GLU A 1 112 ? -8.845 1.843 -8.726 1.00 86.81 112 GLU A C 1
ATOM 919 O O . GLU A 1 112 ? -9.510 2.526 -7.941 1.00 86.81 112 GLU A O 1
ATOM 924 N N . ILE A 1 113 ? -9.301 0.687 -9.217 1.00 88.50 113 ILE A N 1
ATOM 925 C CA . ILE A 1 113 ? -10.614 0.122 -8.874 1.00 88.50 113 ILE A CA 1
ATOM 926 C C . ILE A 1 113 ? -10.704 -0.142 -7.371 1.00 88.50 113 ILE A C 1
ATOM 928 O O . ILE A 1 113 ? -11.685 0.243 -6.742 1.00 88.50 113 ILE A O 1
ATOM 932 N N . ILE A 1 114 ? -9.678 -0.751 -6.781 1.00 84.00 114 ILE A N 1
ATOM 933 C CA . ILE A 1 114 ? -9.651 -1.071 -5.349 1.00 84.00 114 ILE A CA 1
ATOM 934 C C . ILE A 1 114 ? -9.660 0.192 -4.498 1.00 84.00 114 ILE A C 1
ATOM 936 O O . ILE A 1 114 ? -10.451 0.304 -3.562 1.00 84.00 114 ILE A O 1
ATOM 940 N N . PHE A 1 115 ? -8.831 1.170 -4.856 1.00 84.06 115 PHE A N 1
ATOM 941 C CA . PHE A 1 115 ? -8.806 2.452 -4.170 1.00 84.06 115 PHE A CA 1
ATOM 942 C C . PHE A 1 115 ? -10.175 3.151 -4.241 1.00 84.06 115 PHE A C 1
ATOM 944 O O . PHE A 1 115 ? -10.672 3.692 -3.249 1.00 84.06 115 PHE A O 1
ATOM 951 N N . THR A 1 116 ? -10.822 3.083 -5.406 1.00 86.00 116 THR A N 1
ATOM 952 C CA . THR A 1 116 ? -12.173 3.613 -5.622 1.00 86.00 116 THR A CA 1
ATOM 953 C C . THR A 1 116 ? -13.204 2.877 -4.768 1.00 86.00 116 THR A C 1
ATOM 955 O O . THR A 1 116 ? -14.038 3.521 -4.141 1.00 86.00 116 THR A O 1
ATOM 958 N N . MET A 1 117 ? -13.133 1.546 -4.680 1.00 85.75 117 MET A N 1
ATOM 959 C CA . MET A 1 117 ? -14.022 0.746 -3.831 1.00 85.75 117 MET A CA 1
ATOM 960 C C . MET A 1 117 ? -13.871 1.099 -2.349 1.00 85.75 117 MET A C 1
ATOM 962 O O . MET A 1 117 ? -14.884 1.318 -1.685 1.00 85.75 117 MET A O 1
ATOM 966 N N . GLY A 1 118 ? -12.637 1.217 -1.848 1.00 84.06 118 GLY A N 1
ATOM 967 C CA . GLY A 1 118 ? -12.370 1.670 -0.478 1.00 84.06 118 GLY A CA 1
ATOM 968 C C . GLY A 1 118 ? -12.951 3.061 -0.217 1.00 84.06 118 GLY A C 1
ATOM 969 O O . GLY A 1 118 ? -13.692 3.268 0.741 1.00 84.06 118 GLY A O 1
ATOM 970 N N . THR A 1 119 ? -12.739 3.993 -1.151 1.00 83.38 119 THR A N 1
ATOM 971 C CA . THR A 1 119 ? -13.312 5.349 -1.078 1.00 83.38 119 THR A CA 1
ATOM 972 C C . THR A 1 119 ? -14.846 5.339 -1.087 1.00 83.38 119 THR A C 1
ATOM 974 O O . THR A 1 119 ? -15.465 6.127 -0.380 1.00 83.38 119 THR A O 1
ATOM 977 N N . ILE A 1 120 ? -15.490 4.454 -1.859 1.00 84.31 120 ILE A N 1
ATOM 978 C CA . ILE A 1 120 ? -16.957 4.312 -1.869 1.00 84.31 120 ILE A CA 1
ATOM 979 C C . ILE A 1 120 ? -17.464 3.822 -0.509 1.00 84.31 120 ILE A C 1
ATOM 981 O O . ILE A 1 120 ? -18.451 4.369 -0.013 1.00 84.31 120 ILE A O 1
ATOM 985 N N . GLY A 1 121 ? -16.790 2.840 0.099 1.00 80.62 121 GLY A N 1
ATOM 986 C CA . GLY A 1 121 ? -17.097 2.380 1.457 1.00 80.62 121 GLY A CA 1
ATOM 987 C C . GLY A 1 121 ? -17.068 3.531 2.465 1.00 80.62 121 GLY A C 1
ATOM 988 O O . GLY A 1 121 ? -18.058 3.763 3.160 1.00 80.62 121 GLY A O 1
ATOM 989 N N . GLU A 1 122 ? -15.996 4.325 2.430 1.00 80.94 122 GLU A N 1
ATOM 990 C CA . GLU A 1 122 ? -15.795 5.479 3.314 1.00 80.94 122 GLU A CA 1
ATOM 991 C C . GLU A 1 122 ? -16.700 6.681 3.024 1.00 80.94 122 GLU A C 1
ATOM 993 O O . GLU A 1 122 ? -17.067 7.448 3.919 1.00 80.94 122 GLU A O 1
ATOM 998 N N . SER A 1 123 ? -17.141 6.853 1.777 1.00 75.12 123 SER A N 1
ATOM 999 C CA . SER A 1 123 ? -18.038 7.959 1.428 1.00 75.12 123 SER A CA 1
ATOM 1000 C C . SER A 1 123 ? -19.373 7.886 2.183 1.00 75.12 123 SER A C 1
ATOM 1002 O O . SER A 1 123 ? -19.988 8.920 2.459 1.00 75.12 123 SER A O 1
ATOM 1004 N N . ARG A 1 124 ? -19.799 6.680 2.598 1.00 80.00 124 ARG A N 1
ATOM 1005 C CA . ARG A 1 124 ? -20.978 6.498 3.455 1.00 80.00 124 ARG A CA 1
ATOM 1006 C C . ARG A 1 124 ? -20.728 6.880 4.915 1.00 80.00 124 ARG A C 1
ATOM 1008 O O . ARG A 1 124 ? -21.685 7.186 5.609 1.00 80.00 124 ARG A O 1
ATOM 1015 N N . SER A 1 125 ? -19.493 6.930 5.403 1.00 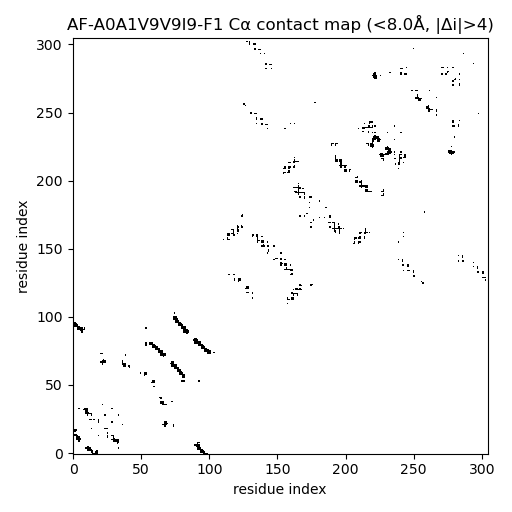67.25 125 SER A N 1
ATOM 1016 C CA . SER A 1 125 ? -19.153 7.404 6.759 1.00 67.25 125 SER A CA 1
ATOM 1017 C C . SER A 1 125 ? -18.835 8.905 6.819 1.00 67.25 125 SER A C 1
ATOM 1019 O O . SER A 1 125 ? -18.587 9.426 7.904 1.00 67.25 125 SER A O 1
ATOM 1021 N N . LYS A 1 126 ? -18.919 9.633 5.690 1.00 67.00 126 LYS A N 1
ATOM 1022 C CA . LYS A 1 126 ? -18.458 11.033 5.549 1.00 67.00 126 LYS A CA 1
ATOM 1023 C C . LYS A 1 126 ? -16.957 11.201 5.834 1.00 67.00 126 LYS A C 1
ATOM 1025 O O . LYS A 1 126 ? -16.529 12.290 6.228 1.00 67.00 126 LYS A O 1
ATOM 1030 N N . GLU A 1 127 ? -16.173 10.144 5.643 1.00 65.75 127 GLU A N 1
ATOM 1031 C CA . GLU A 1 127 ? -14.714 10.224 5.681 1.00 65.75 127 GLU A CA 1
ATOM 1032 C C . GLU A 1 127 ? -14.178 10.689 4.319 1.00 65.75 127 GLU A C 1
ATOM 1034 O O . GLU A 1 127 ? -14.837 10.562 3.281 1.00 65.75 127 GLU A O 1
ATOM 1039 N N . THR A 1 128 ? -13.008 11.326 4.318 1.00 66.38 128 THR A N 1
ATOM 1040 C CA . THR A 1 128 ? -12.437 11.933 3.112 1.00 66.38 128 THR A CA 1
ATOM 1041 C C . THR A 1 128 ? -11.700 10.893 2.272 1.00 66.38 128 THR A C 1
ATOM 1043 O O . THR A 1 128 ? -11.108 9.946 2.783 1.00 66.38 128 THR A O 1
ATOM 1046 N N . GLY A 1 129 ? -11.638 11.095 0.952 1.00 72.56 129 GLY A N 1
ATOM 1047 C CA . GLY A 1 129 ? -10.861 10.212 0.073 1.00 72.56 129 GLY A CA 1
ATOM 1048 C C . GLY A 1 129 ? -9.351 10.206 0.364 1.00 72.56 129 GLY A C 1
ATOM 1049 O O . GLY A 1 129 ? -8.649 9.310 -0.101 1.00 72.56 129 GLY A O 1
ATOM 1050 N N . ASN A 1 130 ? -8.820 11.179 1.118 1.00 86.81 130 ASN A N 1
ATOM 1051 C CA . ASN A 1 130 ? -7.409 11.171 1.507 1.00 86.81 130 ASN A CA 1
ATOM 1052 C C . ASN A 1 130 ? -7.124 10.301 2.733 1.00 86.81 130 ASN A C 1
ATOM 1054 O O . ASN A 1 130 ? -5.991 9.842 2.838 1.00 86.81 130 ASN A O 1
ATOM 1058 N N . HIS A 1 131 ? -8.105 10.020 3.599 1.00 89.25 131 HIS A N 1
ATOM 1059 C CA . HIS A 1 131 ? -7.943 9.063 4.702 1.00 89.25 131 HIS A CA 1
ATOM 1060 C C . HIS A 1 131 ? -7.446 7.711 4.175 1.00 89.25 131 HIS A C 1
ATOM 1062 O O . HIS A 1 131 ? -6.376 7.237 4.550 1.00 89.25 131 HIS A O 1
ATOM 1068 N N . VAL A 1 132 ? -8.138 7.177 3.166 1.00 89.69 132 VAL A N 1
ATOM 1069 C CA . VAL A 1 132 ? -7.785 5.913 2.506 1.00 89.69 132 VAL A CA 1
ATOM 1070 C C . VAL A 1 132 ? -6.363 5.953 1.917 1.00 89.69 132 VAL A C 1
ATOM 1072 O O . VAL A 1 132 ? -5.630 4.968 1.996 1.00 89.69 132 VAL A O 1
ATOM 1075 N N . LYS A 1 133 ? -5.922 7.100 1.367 1.00 91.88 133 LYS A N 1
ATOM 1076 C CA . LYS A 1 133 ? -4.538 7.272 0.867 1.00 91.88 133 LYS A CA 1
ATOM 1077 C C . LYS A 1 133 ? -3.522 7.269 1.999 1.00 91.88 133 LYS A C 1
ATOM 1079 O O . LYS A 1 133 ? -2.471 6.653 1.864 1.00 91.88 133 LYS A O 1
ATOM 1084 N N . ARG A 1 134 ? -3.810 7.977 3.091 1.00 94.25 134 ARG A N 1
ATOM 1085 C CA . ARG A 1 134 ? -2.915 8.083 4.244 1.00 94.25 134 ARG A CA 1
ATOM 1086 C C . ARG A 1 134 ? -2.750 6.730 4.920 1.00 94.25 134 ARG A C 1
ATOM 1088 O O . ARG A 1 134 ? -1.615 6.300 5.080 1.00 94.25 134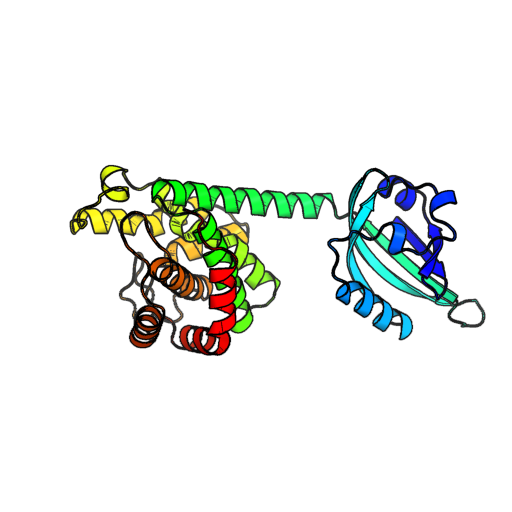 ARG A O 1
ATOM 1095 N N . VAL A 1 135 ? -3.843 6.013 5.184 1.00 95.31 135 VAL A N 1
ATOM 1096 C CA . VAL A 1 135 ? -3.798 4.650 5.738 1.00 95.31 135 VAL A CA 1
ATOM 1097 C C . VAL A 1 135 ? -2.995 3.710 4.838 1.00 95.31 135 VAL A C 1
ATOM 1099 O O . VAL A 1 135 ? -2.146 2.982 5.350 1.00 95.31 135 VAL A O 1
ATOM 1102 N N . ALA A 1 136 ? -3.174 3.765 3.513 1.00 95.56 136 ALA A N 1
ATOM 1103 C CA . ALA A 1 136 ? -2.369 2.981 2.571 1.00 95.56 136 ALA A CA 1
ATOM 1104 C C . ALA A 1 136 ? -0.864 3.267 2.704 1.00 95.56 136 ALA A C 1
ATOM 1106 O O . ALA A 1 136 ? -0.058 2.348 2.841 1.00 95.56 136 ALA A O 1
ATOM 1107 N N . GLU A 1 137 ? -0.481 4.543 2.698 1.00 97.56 137 GLU A N 1
ATOM 1108 C CA . GLU A 1 137 ? 0.921 4.970 2.749 1.00 97.56 137 GLU A CA 1
ATOM 1109 C C . GLU A 1 137 ? 1.563 4.715 4.122 1.00 97.56 137 GLU A C 1
ATOM 1111 O O . GLU A 1 137 ? 2.708 4.270 4.185 1.00 97.56 137 GLU A O 1
ATOM 1116 N N . TYR A 1 138 ? 0.830 4.917 5.223 1.00 98.31 138 TYR A N 1
ATOM 1117 C CA . TYR A 1 138 ? 1.295 4.541 6.560 1.00 98.31 138 TYR A CA 1
ATOM 1118 C C . TYR A 1 138 ? 1.491 3.029 6.676 1.00 98.31 138 TYR A C 1
ATOM 1120 O O . TYR A 1 138 ? 2.499 2.591 7.225 1.00 98.31 138 TYR A O 1
ATOM 1128 N N . SER A 1 139 ? 0.551 2.238 6.144 1.00 98.50 139 SER A N 1
ATOM 1129 C CA . SER A 1 139 ? 0.614 0.774 6.213 1.00 98.50 139 SER A CA 1
ATOM 1130 C C . SER A 1 139 ? 1.816 0.246 5.437 1.00 98.50 139 SER A C 1
ATOM 1132 O O . SER A 1 139 ? 2.550 -0.599 5.943 1.00 98.50 139 SER A O 1
ATOM 1134 N N . TYR A 1 140 ? 2.058 0.788 4.239 1.00 98.50 140 TYR A N 1
ATOM 1135 C CA . TYR A 1 140 ? 3.250 0.501 3.442 1.00 98.50 140 TYR A CA 1
ATOM 1136 C C . TYR A 1 140 ? 4.537 0.793 4.218 1.00 98.50 140 TYR A C 1
ATOM 1138 O O . TYR A 1 140 ? 5.404 -0.073 4.344 1.00 98.50 140 TYR A O 1
ATOM 1146 N N . LEU A 1 141 ? 4.647 2.009 4.762 1.00 98.62 141 LEU A N 1
ATOM 1147 C CA . LEU A 1 141 ? 5.833 2.446 5.487 1.00 98.62 141 LEU A CA 1
ATOM 1148 C C . LEU A 1 141 ? 6.090 1.557 6.709 1.00 98.62 141 LEU A C 1
ATOM 1150 O O . LEU A 1 141 ? 7.196 1.044 6.884 1.00 98.62 141 LEU A O 1
ATOM 1154 N N . LEU A 1 142 ? 5.063 1.323 7.528 1.00 98.69 142 LEU A N 1
ATOM 1155 C CA . LEU A 1 142 ? 5.197 0.515 8.734 1.00 98.69 142 LEU A CA 1
ATOM 1156 C C . LEU A 1 142 ? 5.520 -0.948 8.403 1.00 98.69 142 LEU A C 1
ATOM 1158 O O . LEU A 1 142 ? 6.339 -1.546 9.096 1.00 98.69 142 LEU A O 1
ATOM 1162 N N . ALA A 1 143 ? 4.963 -1.513 7.327 1.00 98.62 143 ALA A N 1
ATOM 1163 C CA . ALA A 1 143 ? 5.320 -2.850 6.846 1.00 98.62 143 ALA A CA 1
ATOM 1164 C C . ALA A 1 143 ? 6.800 -2.962 6.476 1.00 98.62 143 ALA A C 1
ATOM 1166 O O . ALA A 1 143 ? 7.492 -3.851 6.982 1.00 98.62 143 ALA A O 1
ATOM 1167 N N . LYS A 1 144 ? 7.302 -2.029 5.658 1.00 98.31 144 LYS A N 1
ATOM 1168 C CA . LYS A 1 144 ? 8.714 -1.982 5.256 1.00 98.31 144 LYS A CA 1
ATOM 1169 C C . LYS A 1 144 ? 9.639 -1.897 6.465 1.00 98.31 144 LYS A C 1
ATOM 1171 O O . LYS A 1 144 ? 10.580 -2.682 6.570 1.00 98.31 144 LYS A O 1
ATOM 1176 N N . LEU A 1 145 ? 9.352 -0.979 7.388 1.00 98.31 145 LEU A N 1
ATOM 1177 C CA . LEU A 1 145 ? 10.146 -0.784 8.604 1.00 98.31 145 LEU A CA 1
ATOM 1178 C C . LEU A 1 145 ? 10.079 -1.994 9.551 1.00 98.31 145 LEU A C 1
ATOM 1180 O O . LEU A 1 145 ? 11.038 -2.280 10.262 1.00 98.31 145 LEU A O 1
ATOM 1184 N N . SER A 1 146 ? 8.976 -2.745 9.520 1.00 97.25 146 SER A N 1
ATOM 1185 C CA . SER A 1 146 ? 8.780 -3.962 10.321 1.00 97.25 146 SER A CA 1
ATOM 1186 C C . SER A 1 146 ? 9.435 -5.211 9.732 1.00 97.25 146 SER A C 1
ATOM 1188 O O . SER A 1 146 ? 9.430 -6.262 10.378 1.00 97.25 146 SER A O 1
ATOM 1190 N N . GLY A 1 147 ? 10.033 -5.103 8.541 1.00 97.19 147 GLY A N 1
ATOM 1191 C CA . GLY A 1 147 ? 10.798 -6.168 7.896 1.00 97.19 147 GLY A CA 1
ATOM 1192 C C . GLY A 1 147 ? 10.036 -6.970 6.840 1.00 97.19 147 GLY A C 1
ATOM 1193 O O . GLY A 1 147 ? 10.555 -7.994 6.394 1.00 97.19 147 GLY A O 1
ATOM 1194 N N . LEU A 1 148 ? 8.844 -6.532 6.415 1.00 97.81 148 LEU A N 1
ATOM 1195 C CA . LEU A 1 148 ? 8.175 -7.131 5.257 1.00 97.81 148 LEU A CA 1
ATOM 1196 C C . LEU A 1 148 ? 8.962 -6.794 3.981 1.00 97.81 148 LEU A C 1
ATOM 1198 O O . LEU A 1 148 ? 9.552 -5.716 3.843 1.00 97.81 148 LEU A O 1
ATOM 1202 N N . ASN A 1 149 ? 8.982 -7.727 3.027 1.00 97.00 149 ASN A N 1
ATOM 1203 C CA . ASN A 1 149 ? 9.610 -7.471 1.731 1.00 97.00 149 ASN A CA 1
ATOM 1204 C C . ASN A 1 149 ? 8.805 -6.433 0.919 1.00 97.00 149 ASN A C 1
ATOM 1206 O O . ASN A 1 149 ? 7.720 -6.005 1.316 1.00 97.00 149 ASN A O 1
ATOM 1210 N N . GLU A 1 150 ? 9.380 -5.978 -0.197 1.00 93.94 150 GLU A N 1
ATOM 1211 C CA . GLU A 1 150 ? 8.755 -4.965 -1.060 1.00 93.94 150 GLU A CA 1
ATOM 1212 C C . GLU A 1 150 ? 7.378 -5.406 -1.567 1.00 93.94 150 GLU A C 1
ATOM 1214 O O . GLU A 1 150 ? 6.415 -4.660 -1.415 1.00 93.94 150 GLU A O 1
ATOM 1219 N N . ASP A 1 151 ? 7.277 -6.630 -2.089 1.00 92.25 151 ASP A N 1
ATOM 1220 C CA . ASP A 1 151 ? 6.048 -7.147 -2.693 1.00 92.25 151 ASP A CA 1
ATOM 1221 C C . ASP A 1 151 ? 4.912 -7.247 -1.666 1.00 92.25 151 ASP A C 1
ATOM 1223 O O . ASP A 1 151 ? 3.786 -6.840 -1.940 1.00 92.25 151 ASP A O 1
ATOM 1227 N N . GLU A 1 152 ? 5.196 -7.741 -0.458 1.00 96.44 152 GLU A N 1
ATOM 1228 C CA . GLU A 1 152 ? 4.214 -7.821 0.628 1.00 96.44 152 GLU A CA 1
ATOM 1229 C C . GLU A 1 152 ? 3.812 -6.444 1.158 1.00 96.44 152 GLU A C 1
ATOM 1231 O O . GLU A 1 152 ? 2.643 -6.226 1.477 1.00 96.44 152 GLU A O 1
ATOM 1236 N N . SER A 1 153 ? 4.757 -5.506 1.244 1.00 98.00 153 SER A N 1
ATOM 1237 C CA . SER A 1 153 ? 4.470 -4.144 1.710 1.00 98.00 153 SER A CA 1
ATOM 1238 C C . SER A 1 153 ? 3.605 -3.387 0.704 1.00 98.00 153 SER A C 1
ATOM 1240 O O . SER A 1 153 ? 2.652 -2.710 1.091 1.00 98.00 153 SER A O 1
ATOM 1242 N N . GLU A 1 154 ? 3.889 -3.538 -0.590 1.00 94.75 154 GLU A N 1
ATOM 1243 C CA . GLU A 1 154 ? 3.076 -2.977 -1.669 1.00 94.75 154 GLU A CA 1
ATOM 1244 C C . GLU A 1 154 ? 1.699 -3.655 -1.736 1.00 94.75 154 GLU A C 1
ATOM 1246 O O . GLU A 1 154 ? 0.682 -2.988 -1.930 1.00 94.75 154 GLU A O 1
ATOM 1251 N N . LEU A 1 155 ? 1.621 -4.964 -1.478 1.00 95.06 155 LEU A N 1
ATOM 1252 C CA . LEU A 1 155 ? 0.342 -5.663 -1.375 1.00 95.06 155 LEU A CA 1
ATOM 1253 C C . LEU A 1 155 ? -0.503 -5.128 -0.207 1.00 95.06 155 LEU A C 1
ATOM 1255 O O . LEU A 1 155 ? -1.699 -4.891 -0.386 1.00 95.06 155 LEU A O 1
ATOM 1259 N N . LEU A 1 156 ? 0.110 -4.862 0.954 1.00 97.88 156 LEU A N 1
ATOM 1260 C CA . LEU A 1 156 ? -0.569 -4.249 2.101 1.00 97.88 156 LEU A CA 1
ATOM 1261 C C . LEU A 1 156 ? -1.048 -2.832 1.789 1.00 97.88 156 LEU A C 1
ATOM 1263 O O . LEU A 1 156 ? -2.189 -2.494 2.102 1.00 97.88 156 LEU A O 1
ATOM 1267 N N . LYS A 1 157 ? -0.214 -2.029 1.118 1.00 96.56 157 LYS A N 1
ATOM 1268 C CA . LYS A 1 157 ? -0.579 -0.691 0.634 1.00 96.56 157 LYS A CA 1
ATOM 1269 C C . LYS A 1 157 ? -1.853 -0.716 -0.207 1.00 96.56 157 LYS A C 1
ATOM 1271 O O . LYS A 1 157 ? -2.693 0.173 -0.100 1.00 96.56 157 LYS A O 1
ATOM 1276 N N . GLN A 1 158 ? -1.984 -1.724 -1.065 1.00 93.75 158 GLN A N 1
ATOM 1277 C CA . GLN A 1 158 ? -3.136 -1.887 -1.948 1.00 93.75 158 GLN A CA 1
ATOM 1278 C C . GLN A 1 158 ? -4.357 -2.459 -1.218 1.00 93.75 158 GLN A C 1
ATOM 1280 O O . GLN A 1 158 ? -5.486 -2.125 -1.571 1.00 93.75 158 GLN A O 1
ATOM 1285 N N . ALA A 1 159 ? -4.149 -3.311 -0.211 1.00 95.75 159 ALA A N 1
ATOM 1286 C CA . ALA A 1 159 ? -5.214 -3.999 0.513 1.00 95.75 159 ALA A CA 1
ATOM 1287 C C . ALA A 1 159 ? -5.858 -3.152 1.624 1.00 95.75 159 ALA A C 1
ATOM 1289 O O . ALA A 1 159 ? -7.081 -3.189 1.782 1.00 95.75 159 ALA A O 1
ATOM 1290 N N . SER A 1 160 ? -5.068 -2.383 2.383 1.00 96.19 160 SER A N 1
ATOM 1291 C CA . SER A 1 160 ? -5.549 -1.639 3.558 1.00 96.19 160 SER A CA 1
ATOM 1292 C C . SER A 1 160 ? -6.644 -0.595 3.281 1.00 96.19 160 SER A C 1
ATOM 1294 O O . SER A 1 160 ? -7.504 -0.428 4.147 1.00 96.19 160 SER A O 1
ATOM 1296 N N . PRO A 1 161 ? -6.751 0.025 2.084 1.00 92.38 161 PRO A N 1
ATOM 1297 C CA . PRO A 1 161 ? -7.917 0.816 1.688 1.00 92.38 161 PRO A CA 1
ATOM 1298 C C . PRO A 1 161 ? -9.286 0.155 1.867 1.00 92.38 161 PRO A C 1
ATOM 1300 O O . PRO A 1 161 ? -10.292 0.854 1.935 1.00 92.38 161 PRO A O 1
ATOM 1303 N N . MET A 1 162 ? -9.348 -1.178 1.891 1.00 93.12 162 MET A N 1
ATOM 1304 C CA . MET A 1 162 ? -10.599 -1.929 1.992 1.00 93.12 162 MET A CA 1
ATOM 1305 C C . MET A 1 162 ? -10.960 -2.340 3.426 1.00 93.12 162 MET A C 1
ATOM 1307 O O . MET A 1 162 ? -11.958 -3.039 3.585 1.00 93.12 162 MET A O 1
ATOM 1311 N N . HIS A 1 163 ? -10.194 -1.938 4.451 1.00 95.38 163 HIS A N 1
ATOM 1312 C CA . HIS A 1 163 ? -10.433 -2.353 5.844 1.00 95.38 163 HIS A CA 1
ATOM 1313 C C . HIS A 1 163 ? -11.891 -2.131 6.282 1.00 95.38 163 HIS A C 1
ATOM 1315 O O . HIS A 1 163 ? -12.519 -3.026 6.843 1.00 95.38 163 HIS A O 1
ATOM 1321 N N . ASP A 1 164 ? -12.469 -1.002 5.880 1.00 94.38 164 ASP A N 1
ATOM 1322 C CA . ASP A 1 164 ? -13.820 -0.596 6.248 1.00 94.38 164 ASP A CA 1
ATOM 1323 C C . ASP A 1 164 ? -14.886 -0.826 5.158 1.00 94.38 164 ASP A C 1
ATOM 1325 O O . ASP A 1 164 ? -16.027 -0.361 5.264 1.00 94.38 164 ASP A O 1
ATOM 1329 N N . ILE A 1 165 ? -14.587 -1.613 4.112 1.00 93.00 165 ILE A N 1
ATOM 1330 C CA . ILE A 1 165 ? -15.540 -1.868 3.012 1.00 93.00 165 ILE A CA 1
ATOM 1331 C C . ILE A 1 165 ? -16.878 -2.436 3.510 1.00 93.00 165 ILE A C 1
ATOM 1333 O O . ILE A 1 165 ? -17.921 -2.219 2.897 1.00 93.00 165 ILE A O 1
ATOM 1337 N N . GLY A 1 166 ? -16.881 -3.125 4.653 1.00 94.81 166 GLY A N 1
ATOM 1338 C CA . GLY A 1 166 ? -18.085 -3.667 5.275 1.00 94.81 166 GLY A CA 1
ATOM 1339 C C . GLY A 1 166 ? -19.085 -2.617 5.775 1.00 94.81 166 GLY A C 1
ATOM 1340 O O . GLY A 1 166 ? -20.257 -2.965 5.964 1.00 94.81 166 GLY A O 1
ATOM 1341 N N . LYS A 1 167 ? -18.693 -1.337 5.922 1.00 93.25 167 LYS A N 1
ATOM 1342 C CA . LYS A 1 167 ? -19.607 -0.226 6.262 1.00 93.25 167 LYS A CA 1
ATOM 1343 C C . LYS A 1 167 ? -20.763 -0.111 5.258 1.00 93.25 167 LYS A C 1
ATOM 1345 O O . LYS A 1 167 ? -21.867 0.286 5.634 1.00 93.25 167 LYS A O 1
ATOM 1350 N N . VAL A 1 168 ? -20.584 -0.580 4.014 1.00 91.38 168 VAL A N 1
ATOM 1351 C CA . VAL A 1 168 ? -21.659 -0.649 3.001 1.00 91.38 168 VAL A CA 1
ATOM 1352 C C . VAL A 1 168 ? -22.852 -1.514 3.424 1.00 91.38 168 VAL A C 1
ATOM 1354 O O . VAL A 1 168 ? -23.948 -1.362 2.891 1.00 91.38 168 VAL A O 1
ATOM 1357 N N . ALA A 1 169 ? -22.671 -2.409 4.392 1.00 92.31 169 ALA A N 1
ATOM 1358 C CA . ALA A 1 169 ? -23.710 -3.297 4.894 1.00 92.31 169 ALA A CA 1
ATOM 1359 C C . ALA A 1 169 ? -24.249 -2.874 6.277 1.00 92.31 169 ALA A C 1
ATOM 1361 O O . ALA A 1 169 ? -24.975 -3.655 6.909 1.00 92.31 169 ALA A O 1
ATOM 1362 N N . ILE A 1 170 ? -23.906 -1.663 6.740 1.00 94.38 170 ILE A N 1
ATOM 1363 C CA . ILE A 1 170 ? -24.410 -1.047 7.974 1.00 94.38 170 ILE A CA 1
ATOM 1364 C C . ILE A 1 170 ? -25.604 -0.123 7.653 1.00 94.38 170 ILE A C 1
ATOM 1366 O O . ILE A 1 170 ? -25.550 0.628 6.672 1.00 94.38 170 ILE A O 1
ATOM 1370 N N . PRO A 1 171 ? -26.699 -0.163 8.442 1.00 94.00 171 PRO A N 1
ATOM 1371 C CA . PRO A 1 171 ? -27.845 0.725 8.248 1.00 94.00 171 PRO A CA 1
ATOM 1372 C C . PRO A 1 171 ? -27.480 2.209 8.392 1.00 94.00 171 PRO A C 1
ATOM 1374 O O . PRO A 1 171 ? -26.798 2.587 9.345 1.00 94.00 171 PRO A O 1
ATOM 1377 N N . ASP A 1 172 ? -28.016 3.059 7.509 1.00 90.56 172 ASP A N 1
ATOM 1378 C CA . ASP A 1 172 ? -27.790 4.517 7.523 1.00 90.56 172 ASP A CA 1
ATOM 1379 C C . ASP A 1 172 ? -28.147 5.165 8.865 1.00 90.56 172 ASP A C 1
ATOM 1381 O O . ASP A 1 172 ? -27.440 6.054 9.336 1.00 90.56 172 ASP A O 1
ATOM 1385 N N . SER A 1 173 ? -29.212 4.688 9.520 1.00 91.69 173 SER A N 1
ATOM 1386 C CA . SER A 1 173 ? -29.655 5.195 10.824 1.00 91.69 173 SER A CA 1
ATOM 1387 C C . SER A 1 173 ? -28.622 5.007 11.938 1.00 91.69 173 SER A C 1
ATOM 1389 O O . SER A 1 173 ? -28.687 5.707 12.943 1.00 91.69 173 SER A O 1
ATOM 1391 N N . ILE A 1 174 ? -27.701 4.053 11.776 1.00 92.56 174 ILE A N 1
ATOM 1392 C CA . ILE A 1 174 ? -26.608 3.783 12.714 1.00 92.56 174 ILE A CA 1
ATOM 1393 C C . ILE A 1 174 ? -25.334 4.469 12.223 1.00 92.56 174 ILE A C 1
ATOM 1395 O O . ILE A 1 174 ? -24.678 5.156 12.999 1.00 92.56 174 ILE A O 1
ATOM 1399 N N . LEU A 1 175 ? -25.012 4.330 10.933 1.00 88.81 175 LEU A N 1
ATOM 1400 C CA . LEU A 1 175 ? -23.787 4.866 10.338 1.00 88.81 175 LEU A CA 1
ATOM 1401 C C . LEU A 1 175 ? -23.700 6.396 10.402 1.00 88.81 175 LEU A C 1
ATOM 1403 O O . LEU A 1 175 ? -22.628 6.942 10.638 1.00 88.81 175 LEU A O 1
ATOM 1407 N N . HIS A 1 176 ? -24.825 7.091 10.232 1.00 86.31 176 HIS A N 1
ATOM 1408 C CA . HIS A 1 176 ? -24.881 8.555 10.231 1.00 86.31 176 HIS A CA 1
ATOM 1409 C C . HIS A 1 176 ? -25.338 9.168 11.557 1.00 86.31 176 HIS A C 1
ATOM 1411 O O . HIS A 1 176 ? -25.590 10.376 11.620 1.00 86.31 176 HIS A O 1
ATOM 1417 N N . LYS A 1 177 ? -25.485 8.361 12.612 1.00 87.12 177 LYS A N 1
ATOM 1418 C CA . LYS A 1 177 ? -25.979 8.845 13.900 1.00 87.12 177 LYS A CA 1
ATOM 1419 C C . LYS A 1 177 ? -24.973 9.816 14.527 1.00 87.12 177 LYS A C 1
ATOM 1421 O O . LYS A 1 177 ? -23.804 9.487 14.689 1.00 87.12 177 LYS A O 1
ATOM 1426 N N . THR A 1 178 ? -25.434 11.017 14.881 1.00 82.56 178 THR A N 1
ATOM 1427 C CA . THR A 1 178 ? -24.599 12.061 15.507 1.00 82.56 178 THR A CA 1
ATOM 1428 C C . THR A 1 178 ? -24.501 11.917 17.024 1.00 82.56 178 THR A C 1
ATOM 1430 O O . THR A 1 178 ? -23.526 12.359 17.625 1.00 82.56 178 THR A O 1
ATOM 1433 N N . ASP A 1 179 ? -25.508 11.303 17.648 1.00 86.31 179 ASP A N 1
ATOM 1434 C CA . ASP A 1 179 ? -25.495 10.972 19.071 1.00 86.31 179 ASP A CA 1
ATOM 1435 C C . ASP A 1 179 ? -24.675 9.709 19.344 1.00 86.31 179 ASP A C 1
ATOM 1437 O O . ASP A 1 179 ? -24.433 8.889 18.456 1.00 86.31 179 ASP A O 1
ATOM 1441 N N . LYS A 1 180 ? -24.300 9.500 20.611 1.00 88.38 180 LYS A N 1
ATOM 1442 C CA . LYS A 1 180 ? -23.656 8.249 21.031 1.00 88.38 180 LYS A CA 1
ATOM 1443 C C . LYS A 1 180 ? -24.531 7.049 20.651 1.00 88.38 180 LYS A C 1
ATOM 1445 O O . LYS A 1 180 ? -25.720 7.010 20.978 1.00 88.38 180 LYS A O 1
ATOM 1450 N N . LEU A 1 181 ? -23.918 6.057 20.005 1.00 91.75 181 LEU A N 1
ATOM 1451 C CA . LEU A 1 181 ? -24.565 4.780 19.725 1.00 91.75 181 LEU A CA 1
ATOM 1452 C C . LEU A 1 181 ? -24.973 4.104 21.041 1.00 91.75 181 LEU A C 1
ATOM 1454 O O . LEU A 1 181 ? -24.223 4.086 22.021 1.00 91.75 181 LEU A O 1
ATOM 1458 N N . THR A 1 182 ? -26.167 3.524 21.060 1.00 95.81 182 THR A N 1
ATOM 1459 C CA . THR A 1 182 ? -26.587 2.596 22.112 1.00 95.81 182 THR A CA 1
ATOM 1460 C C . THR A 1 182 ? -25.738 1.325 22.054 1.00 95.81 182 THR A C 1
ATOM 1462 O O . THR A 1 182 ? -25.100 1.037 21.043 1.00 95.81 182 THR A O 1
ATOM 1465 N N . LYS A 1 183 ? -25.758 0.511 23.118 1.00 95.31 183 LYS A N 1
ATOM 1466 C CA . LYS A 1 183 ? -25.031 -0.773 23.134 1.00 95.31 183 LYS A CA 1
ATOM 1467 C C . LYS A 1 183 ? -25.411 -1.663 21.944 1.00 95.31 183 LYS A C 1
ATOM 1469 O O . LYS A 1 183 ? -24.528 -2.201 21.297 1.00 95.31 183 LYS A O 1
ATOM 1474 N N . LEU A 1 184 ? -26.704 -1.762 21.625 1.00 95.31 184 LEU A N 1
ATOM 1475 C CA . LEU A 1 184 ? -27.181 -2.560 20.492 1.00 95.31 184 LEU A CA 1
ATOM 1476 C C . LEU A 1 184 ? -26.693 -2.005 19.145 1.00 95.31 184 LEU A C 1
ATOM 1478 O O . LEU A 1 184 ? -26.245 -2.764 18.294 1.00 95.31 184 LEU A O 1
ATOM 1482 N N . GLU A 1 185 ? -26.756 -0.686 18.953 1.00 96.38 185 GLU A N 1
ATOM 1483 C CA . GLU A 1 185 ? -26.268 -0.046 17.725 1.00 96.38 185 GLU A CA 1
ATOM 1484 C C . GLU A 1 185 ? -24.753 -0.195 17.565 1.00 96.38 185 GLU A C 1
ATOM 1486 O O . GLU A 1 185 ? -24.281 -0.389 16.448 1.00 96.38 185 GLU A O 1
ATOM 1491 N N . LEU A 1 186 ? -23.999 -0.150 18.667 1.00 94.56 186 LEU A N 1
ATOM 1492 C CA . LEU A 1 186 ? -22.563 -0.405 18.658 1.00 94.56 186 LEU A CA 1
ATOM 1493 C C . LEU A 1 186 ? -22.258 -1.849 18.241 1.00 94.56 186 LEU A C 1
ATOM 1495 O O . LEU A 1 186 ? -21.384 -2.055 17.407 1.00 94.56 186 LEU A O 1
ATOM 1499 N N . GLU A 1 187 ? -22.994 -2.836 18.761 1.00 96.44 187 GLU A N 1
ATOM 1500 C CA . GLU A 1 187 ? -22.836 -4.231 18.328 1.00 96.44 187 GLU A CA 1
ATOM 1501 C C . GLU A 1 187 ? -23.146 -4.401 16.836 1.00 96.44 187 GLU A C 1
ATOM 1503 O O . GLU A 1 187 ? -22.425 -5.112 16.145 1.00 96.44 187 GLU A O 1
ATOM 1508 N N . ILE A 1 188 ? -24.145 -3.687 16.302 1.00 96.81 188 ILE A N 1
ATOM 1509 C CA . ILE A 1 188 ? -24.410 -3.672 14.856 1.00 96.81 188 ILE A CA 1
ATOM 1510 C C . ILE A 1 188 ? -23.257 -3.006 14.095 1.00 96.81 188 ILE A C 1
ATOM 1512 O O . ILE A 1 188 ? -22.814 -3.553 13.088 1.00 96.81 188 ILE A O 1
ATOM 1516 N N . MET A 1 189 ? -22.742 -1.867 14.566 1.00 95.62 189 MET A N 1
ATOM 1517 C CA . MET A 1 189 ? -21.615 -1.173 13.936 1.00 95.62 189 MET A CA 1
ATOM 1518 C C . MET A 1 189 ? -20.378 -2.073 13.840 1.00 95.62 189 MET A C 1
ATOM 1520 O O . MET A 1 189 ? -19.788 -2.181 12.769 1.00 95.62 189 MET A O 1
ATOM 1524 N N . LYS A 1 190 ? -20.026 -2.789 14.916 1.00 97.06 190 LYS A N 1
ATOM 1525 C CA . LYS A 1 190 ? -18.891 -3.730 14.945 1.00 97.06 190 LYS A CA 1
ATOM 1526 C C . LYS A 1 190 ? -18.975 -4.825 13.879 1.00 97.06 190 LYS A C 1
ATOM 1528 O O . LYS A 1 190 ? -17.949 -5.355 13.464 1.00 97.06 190 LYS A O 1
ATOM 1533 N N . THR A 1 191 ? -20.176 -5.155 13.393 1.00 97.62 191 THR A N 1
ATOM 1534 C CA . THR A 1 191 ? -20.337 -6.184 12.354 1.00 97.62 191 THR A CA 1
ATOM 1535 C C . THR A 1 191 ? -19.731 -5.806 11.002 1.00 97.62 191 THR A C 1
ATOM 1537 O O . THR A 1 191 ? -19.609 -6.696 10.160 1.00 97.62 191 THR A O 1
ATOM 1540 N N . HIS A 1 192 ? -19.349 -4.541 10.764 1.00 96.81 192 HIS A N 1
ATOM 1541 C CA . HIS A 1 192 ? -18.724 -4.142 9.498 1.00 96.81 192 HIS A CA 1
ATOM 1542 C C . HIS A 1 192 ? -17.445 -4.948 9.229 1.00 96.81 192 HIS A C 1
ATOM 1544 O O . HIS A 1 192 ? -17.250 -5.364 8.094 1.00 96.81 192 HIS A O 1
ATOM 1550 N N . ALA A 1 193 ? -16.649 -5.257 10.258 1.00 97.62 193 ALA A N 1
ATOM 1551 C CA . ALA A 1 193 ? -15.420 -6.032 10.111 1.00 97.62 193 ALA A CA 1
ATOM 1552 C C . ALA A 1 193 ? -15.707 -7.425 9.520 1.00 97.62 193 ALA A C 1
ATOM 1554 O O . ALA A 1 193 ? -15.221 -7.792 8.448 1.00 97.62 193 ALA A O 1
ATOM 1555 N N . LEU A 1 194 ? -16.627 -8.168 10.151 1.00 98.12 194 LEU A N 1
ATOM 1556 C CA . LEU A 1 194 ? -17.046 -9.483 9.662 1.00 98.12 194 LEU A CA 1
ATOM 1557 C C . LEU A 1 194 ? -17.734 -9.394 8.291 1.00 98.12 194 LEU A C 1
ATOM 1559 O O . LEU A 1 194 ? -17.456 -10.197 7.409 1.00 98.12 194 LEU A O 1
ATOM 1563 N N . LYS A 1 195 ? -18.611 -8.408 8.070 1.00 97.38 195 LYS A N 1
ATOM 1564 C CA . LYS A 1 195 ? -19.269 -8.199 6.768 1.00 97.38 195 LYS A CA 1
ATOM 1565 C C . LYS A 1 195 ? -18.251 -7.904 5.661 1.00 97.38 195 LYS A C 1
ATOM 1567 O O . LYS A 1 195 ? -18.411 -8.414 4.558 1.00 97.38 195 LYS A O 1
ATOM 1572 N N . GLY A 1 196 ? -17.215 -7.118 5.948 1.00 96.25 196 GLY A N 1
ATOM 1573 C CA . GLY A 1 196 ? -16.119 -6.823 5.026 1.00 96.25 196 GLY A CA 1
ATOM 1574 C C . GLY A 1 196 ? -15.333 -8.080 4.662 1.00 96.25 196 GLY A C 1
ATOM 1575 O O . GLY A 1 196 ? -15.144 -8.361 3.480 1.00 96.25 196 GLY A O 1
ATOM 1576 N N . TYR A 1 197 ? -14.982 -8.899 5.657 1.00 97.88 197 TYR A N 1
ATOM 1577 C CA . TYR A 1 197 ? -14.383 -10.216 5.431 1.00 97.88 197 TYR A CA 1
ATOM 1578 C C . TYR A 1 197 ? -15.255 -11.102 4.530 1.00 97.88 197 TYR A C 1
ATOM 1580 O O . TYR A 1 197 ? -14.773 -11.632 3.531 1.00 97.88 197 TYR A O 1
ATOM 1588 N N . GLU A 1 198 ? -16.553 -11.222 4.827 1.00 97.50 198 GLU A N 1
ATOM 1589 C CA . GLU A 1 198 ? -17.491 -12.042 4.049 1.00 97.50 198 GLU A CA 1
ATOM 1590 C C . GLU A 1 198 ? -17.607 -11.599 2.581 1.00 97.50 198 GLU A C 1
ATOM 1592 O O . GLU A 1 198 ? -17.743 -12.448 1.699 1.00 97.50 198 GLU A O 1
ATOM 1597 N N . LEU A 1 199 ? -17.507 -10.294 2.302 1.00 94.50 199 LEU A N 1
ATOM 1598 C CA . LEU A 1 199 ? -17.518 -9.755 0.936 1.00 94.50 199 LEU A CA 1
ATOM 1599 C C . LEU A 1 199 ? -16.266 -10.142 0.132 1.00 94.50 199 LEU A C 1
ATOM 1601 O O . LEU A 1 199 ? -16.342 -10.265 -1.091 1.00 94.50 199 LEU A O 1
ATOM 1605 N N . LEU A 1 200 ? -15.123 -10.326 0.798 1.00 94.81 200 LEU A N 1
ATOM 1606 C CA . LEU A 1 200 ? -13.814 -1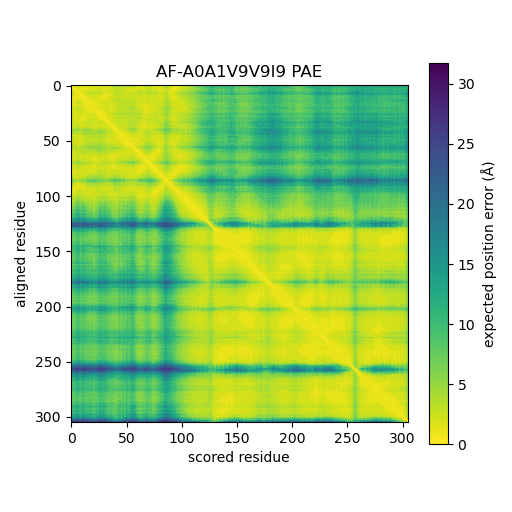0.474 0.153 1.00 94.81 200 LEU A CA 1
ATOM 1607 C C . LEU A 1 200 ? -13.274 -11.915 0.173 1.00 94.81 200 LEU A C 1
ATOM 1609 O O . LEU A 1 200 ? -12.543 -12.309 -0.741 1.00 94.81 200 LEU A O 1
ATOM 1613 N N . LYS A 1 201 ? -13.656 -12.730 1.167 1.00 95.56 201 LYS A N 1
ATOM 1614 C CA . LYS A 1 201 ? -13.076 -14.063 1.437 1.00 95.56 201 LYS A CA 1
ATOM 1615 C C . LYS A 1 201 ? -13.216 -15.084 0.303 1.00 95.56 201 LYS A C 1
ATOM 1617 O O . LYS A 1 201 ? -12.508 -16.084 0.295 1.00 95.56 201 LYS A O 1
ATOM 1622 N N . GLY A 1 202 ? -14.140 -14.868 -0.636 1.00 93.25 202 GLY A N 1
ATOM 1623 C CA . GLY A 1 202 ? -14.410 -15.795 -1.741 1.00 93.25 202 GLY A CA 1
ATOM 1624 C C . GLY A 1 202 ? -13.343 -15.814 -2.842 1.00 93.25 202 GLY A C 1
ATOM 1625 O O . GLY A 1 202 ? -13.439 -16.622 -3.761 1.00 93.25 202 GLY A O 1
ATOM 1626 N N . SER A 1 203 ? -12.351 -14.921 -2.790 1.00 92.00 203 SER A N 1
ATOM 1627 C CA . SER A 1 203 ? -11.304 -14.813 -3.806 1.00 92.00 203 SER A CA 1
ATOM 1628 C C . SER A 1 203 ? -10.016 -15.531 -3.410 1.00 92.00 203 SER A C 1
ATOM 1630 O O . SER A 1 203 ? -9.541 -15.422 -2.283 1.00 92.00 203 SER A O 1
ATOM 1632 N N . ASP A 1 204 ? -9.374 -16.176 -4.385 1.00 90.94 204 ASP A N 1
ATOM 1633 C CA . ASP A 1 204 ? -8.049 -16.775 -4.211 1.00 90.94 204 ASP A CA 1
ATOM 1634 C C . ASP A 1 204 ? -6.877 -15.824 -4.471 1.00 90.94 204 ASP A C 1
ATOM 1636 O O . ASP A 1 204 ? -5.719 -16.195 -4.264 1.00 90.94 204 ASP A O 1
ATOM 1640 N N . ARG A 1 205 ? -7.157 -14.597 -4.923 1.00 90.75 205 ARG A N 1
ATOM 1641 C CA . ARG A 1 205 ? -6.121 -13.619 -5.269 1.00 90.75 205 ARG A CA 1
ATOM 1642 C C . ARG A 1 205 ? -5.446 -13.076 -4.000 1.00 90.75 205 ARG A C 1
ATOM 1644 O O . ARG A 1 205 ? -6.174 -12.655 -3.101 1.00 90.75 205 ARG A O 1
ATOM 1651 N N . PRO A 1 206 ? -4.096 -13.003 -3.943 1.00 93.06 206 PRO A N 1
ATOM 1652 C CA . PRO A 1 206 ? -3.363 -12.551 -2.753 1.00 93.06 206 PRO A CA 1
ATOM 1653 C C . PRO A 1 206 ? -3.873 -11.227 -2.175 1.00 93.06 206 PRO A C 1
ATOM 1655 O O . PRO A 1 206 ? -4.095 -11.123 -0.974 1.00 93.06 206 PRO A O 1
ATOM 1658 N N . LEU A 1 207 ? -4.153 -10.259 -3.048 1.00 92.31 207 LEU A N 1
ATOM 1659 C CA . LEU A 1 207 ? -4.666 -8.941 -2.682 1.00 92.31 207 LEU A CA 1
ATOM 1660 C C . LEU A 1 207 ? -6.008 -9.002 -1.942 1.00 92.31 207 LEU A C 1
ATOM 1662 O O . LEU A 1 207 ? -6.157 -8.414 -0.877 1.00 92.31 207 LEU A O 1
ATOM 1666 N N . LEU A 1 208 ? -6.977 -9.756 -2.470 1.00 93.19 208 LEU A N 1
ATOM 1667 C CA . LEU A 1 208 ? -8.300 -9.877 -1.849 1.00 93.19 208 LEU A CA 1
ATOM 1668 C C . LEU A 1 208 ? -8.272 -10.755 -0.593 1.00 93.19 208 LEU A C 1
ATOM 1670 O O . LEU A 1 208 ? -9.019 -10.485 0.342 1.00 93.19 208 LEU A O 1
ATOM 1674 N N . LYS A 1 209 ? -7.377 -11.750 -0.528 1.00 96.12 209 LYS A N 1
ATOM 1675 C CA . LYS A 1 209 ? -7.133 -12.521 0.700 1.00 96.12 209 LYS A CA 1
ATOM 1676 C C . LYS A 1 209 ? -6.602 -11.636 1.821 1.00 96.12 209 LYS A C 1
ATOM 1678 O O . LYS A 1 209 ? -7.148 -11.661 2.919 1.00 96.12 209 LYS A O 1
ATOM 1683 N N . MET A 1 210 ? -5.583 -10.827 1.536 1.00 97.31 210 MET A N 1
ATOM 1684 C CA . MET A 1 210 ? -5.032 -9.883 2.506 1.00 97.31 210 MET A CA 1
ATOM 1685 C C . MET A 1 210 ? -6.072 -8.842 2.926 1.00 97.31 210 MET A C 1
ATOM 1687 O O . MET A 1 210 ? -6.236 -8.589 4.113 1.00 97.31 210 MET A O 1
ATOM 1691 N N . ALA A 1 211 ? -6.832 -8.294 1.978 1.00 96.31 211 ALA A N 1
ATOM 1692 C CA . ALA A 1 211 ? -7.894 -7.341 2.280 1.00 96.31 211 ALA A CA 1
ATOM 1693 C C . ALA A 1 211 ? -9.006 -7.937 3.154 1.00 96.31 211 ALA A C 1
ATOM 1695 O O . ALA A 1 211 ? -9.491 -7.263 4.057 1.00 96.31 211 ALA A O 1
ATOM 1696 N N . ALA A 1 212 ? -9.380 -9.203 2.931 1.00 97.56 212 ALA A N 1
ATOM 1697 C CA . ALA A 1 212 ? -10.328 -9.903 3.791 1.00 97.56 212 ALA A CA 1
ATOM 1698 C C . ALA A 1 212 ? -9.791 -10.015 5.225 1.00 97.56 212 ALA A C 1
ATOM 1700 O O . ALA A 1 212 ? -10.509 -9.689 6.167 1.00 97.56 212 ALA A O 1
ATOM 1701 N N . ILE A 1 213 ? -8.528 -10.429 5.384 1.00 98.12 213 ILE A N 1
ATOM 1702 C CA . ILE A 1 213 ? -7.856 -10.521 6.690 1.00 98.12 213 ILE A CA 1
ATOM 1703 C C . ILE A 1 213 ? -7.860 -9.156 7.389 1.00 98.12 213 ILE A C 1
ATOM 1705 O O . ILE A 1 213 ? -8.299 -9.055 8.527 1.00 98.12 213 ILE A O 1
ATOM 1709 N N . ILE A 1 214 ? -7.455 -8.090 6.695 1.00 98.19 214 ILE A N 1
ATOM 1710 C CA . ILE A 1 214 ? -7.444 -6.731 7.252 1.00 98.19 214 ILE A CA 1
ATOM 1711 C C . ILE A 1 214 ? -8.853 -6.295 7.670 1.00 98.19 214 ILE A C 1
ATOM 1713 O O . ILE A 1 214 ? -9.035 -5.797 8.778 1.00 98.19 214 ILE A O 1
ATOM 1717 N N . ALA A 1 215 ? -9.858 -6.503 6.816 1.00 97.50 215 ALA A N 1
ATOM 1718 C CA . ALA A 1 215 ? -11.237 -6.151 7.137 1.00 97.50 215 ALA A CA 1
ATOM 1719 C C . ALA A 1 215 ? -11.733 -6.877 8.396 1.00 97.50 215 ALA A C 1
ATOM 1721 O O . ALA A 1 215 ? -12.430 -6.276 9.207 1.00 97.50 215 ALA A O 1
ATOM 1722 N N . LEU A 1 216 ? -11.327 -8.134 8.598 1.00 98.50 216 LEU A N 1
ATOM 1723 C CA . LEU A 1 216 ? -11.660 -8.893 9.799 1.00 98.50 216 LEU A CA 1
ATOM 1724 C C . LEU A 1 216 ? -10.914 -8.387 11.041 1.00 98.50 216 LEU A C 1
ATOM 1726 O O . LEU A 1 216 ? -11.506 -8.326 12.110 1.00 98.50 216 LEU A O 1
ATOM 1730 N N . GLU A 1 217 ? -9.632 -8.047 10.904 1.00 98.62 217 GLU A N 1
ATOM 1731 C CA . GLU A 1 217 ? -8.706 -7.943 12.037 1.00 98.62 217 GLU A CA 1
ATOM 1732 C C . GLU A 1 217 ? -8.318 -6.517 12.449 1.00 98.62 217 GLU A C 1
ATOM 1734 O O . GLU A 1 217 ? -7.742 -6.341 13.517 1.00 98.62 217 GLU A O 1
ATOM 1739 N N . HIS A 1 218 ? -8.595 -5.481 11.652 1.00 98.06 218 HIS A N 1
ATOM 1740 C CA . HIS A 1 218 ? -8.122 -4.111 11.940 1.00 98.06 218 HIS A CA 1
ATOM 1741 C C . HIS A 1 218 ? -8.698 -3.485 13.230 1.00 98.06 218 HIS A C 1
ATOM 1743 O O . HIS A 1 218 ? -8.200 -2.459 13.689 1.00 98.06 218 HIS A O 1
ATOM 1749 N N . HIS A 1 219 ? -9.717 -4.104 13.832 1.00 98.12 219 HIS A N 1
ATOM 1750 C CA . HIS A 1 219 ? -10.259 -3.747 15.147 1.00 98.12 219 HIS A CA 1
ATOM 1751 C C . HIS A 1 219 ? -9.987 -4.790 16.241 1.00 98.12 219 HIS A C 1
ATOM 1753 O O . HIS A 1 219 ? -10.475 -4.657 17.373 1.00 98.12 219 HIS A O 1
ATOM 1759 N N . GLU A 1 220 ? -9.197 -5.816 15.930 1.00 98.56 220 GLU A N 1
ATOM 1760 C CA . GLU A 1 220 ? -8.635 -6.681 16.952 1.00 98.56 220 GLU A CA 1
ATOM 1761 C C . GLU A 1 220 ? -7.615 -5.905 17.785 1.00 98.56 220 GLU A C 1
ATOM 1763 O O . GLU A 1 220 ? -6.940 -4.989 17.310 1.00 98.56 220 GLU A O 1
ATOM 1768 N N . LYS A 1 221 ? -7.521 -6.258 19.064 1.00 98.56 221 LYS A N 1
ATOM 1769 C CA . LYS A 1 221 ? -6.619 -5.601 20.008 1.00 98.56 221 LYS A CA 1
ATOM 1770 C C . LYS A 1 221 ? -5.566 -6.583 20.451 1.00 98.56 221 LYS A C 1
ATOM 1772 O O . LYS A 1 221 ? -5.891 -7.721 20.768 1.00 98.56 221 LYS A O 1
ATOM 1777 N N . TRP A 1 222 ? -4.329 -6.117 20.576 1.00 98.62 222 TRP A N 1
ATOM 1778 C CA . TRP A 1 222 ? -3.203 -6.933 21.028 1.00 98.62 222 TRP A CA 1
ATOM 1779 C C . TRP A 1 222 ? -3.501 -7.736 22.308 1.00 98.62 222 TRP A C 1
ATOM 1781 O O . TRP A 1 222 ? -3.044 -8.866 22.446 1.00 98.62 222 TRP A O 1
ATOM 1791 N N . ASN A 1 223 ? -4.302 -7.190 23.226 1.00 98.19 223 ASN A N 1
ATOM 1792 C CA . ASN A 1 223 ? -4.698 -7.833 24.479 1.00 98.19 223 ASN A CA 1
ATOM 1793 C C . ASN A 1 223 ? -5.850 -8.857 24.376 1.00 98.19 223 ASN A C 1
ATOM 1795 O O . ASN A 1 223 ? -6.145 -9.499 25.385 1.00 98.19 223 ASN A O 1
ATOM 1799 N N . GLY A 1 224 ? -6.484 -9.026 23.212 1.00 97.88 224 GLY A N 1
ATOM 1800 C CA . GLY A 1 224 ? -7.623 -9.929 22.994 1.00 97.88 224 GLY A CA 1
ATOM 1801 C C . GLY A 1 224 ? -9.003 -9.323 23.279 1.00 97.88 224 GLY A C 1
ATOM 1802 O O . GLY A 1 224 ? -10.013 -10.006 23.153 1.00 97.88 224 GLY A O 1
ATOM 1803 N N . GLU A 1 225 ? -9.091 -8.042 23.652 1.00 97.56 225 GLU A N 1
ATOM 1804 C CA . GLU A 1 225 ? -10.370 -7.354 23.925 1.00 97.56 225 GLU A CA 1
ATOM 1805 C C . GLU A 1 225 ? -10.969 -6.674 22.675 1.00 97.56 225 GLU A C 1
ATOM 1807 O O . GLU A 1 225 ? -11.800 -5.762 22.777 1.00 97.56 225 GLU A O 1
ATOM 1812 N N . GLY A 1 226 ? -10.484 -7.059 21.494 1.00 97.25 226 GLY A N 1
ATOM 1813 C CA . GLY A 1 226 ? -10.939 -6.567 20.199 1.00 97.25 226 GLY A CA 1
ATOM 1814 C C . GLY A 1 226 ? -12.194 -7.265 19.681 1.00 97.25 226 GLY A C 1
ATOM 1815 O O . GLY A 1 226 ? -12.893 -7.973 20.408 1.00 97.25 226 GLY A O 1
ATOM 1816 N N . TYR A 1 227 ? -12.522 -7.002 18.420 1.00 98.19 227 TYR A N 1
ATOM 1817 C CA . TYR A 1 227 ? -13.639 -7.627 17.714 1.00 98.19 227 TYR A CA 1
ATOM 1818 C C . TYR A 1 227 ? -13.275 -7.822 16.235 1.00 98.19 227 TYR A C 1
ATOM 1820 O O . TYR A 1 227 ? -12.420 -7.093 15.732 1.00 98.19 227 TYR A O 1
ATOM 1828 N N . PRO A 1 228 ? -13.958 -8.731 15.510 1.00 97.12 228 PRO A N 1
ATOM 1829 C CA . PRO A 1 228 ? -15.114 -9.542 15.910 1.00 97.12 228 PRO A CA 1
ATOM 1830 C C . PRO A 1 228 ? -14.775 -10.906 16.524 1.00 97.12 228 PRO A C 1
ATOM 1832 O O . PRO A 1 228 ? -15.680 -11.570 17.026 1.00 97.12 228 PRO A O 1
ATOM 1835 N N . THR A 1 229 ? -13.518 -11.334 16.469 1.00 96.38 229 THR A N 1
ATOM 1836 C CA . THR A 1 229 ? -13.076 -12.675 16.873 1.00 96.38 229 THR A CA 1
ATOM 1837 C C . THR A 1 229 ? -12.376 -12.712 18.230 1.00 96.38 229 THR A C 1
ATOM 1839 O O . THR A 1 229 ? -12.412 -13.757 18.877 1.00 96.38 229 THR A O 1
ATOM 1842 N N . GLY A 1 230 ? -11.820 -11.591 18.698 1.00 97.31 230 GLY A N 1
ATOM 1843 C CA . GLY A 1 230 ? -11.102 -11.520 19.974 1.00 97.31 230 GLY A CA 1
ATOM 1844 C C . GLY A 1 230 ? -9.723 -12.176 19.900 1.00 97.31 230 GLY A C 1
ATOM 1845 O O . GLY A 1 230 ? -9.291 -12.811 20.862 1.00 97.31 230 GLY A O 1
ATOM 1846 N N . LEU A 1 231 ? -9.067 -12.071 18.741 1.00 98.19 231 LEU A N 1
ATOM 1847 C CA . LEU A 1 231 ? -7.710 -12.579 18.525 1.00 98.19 231 LEU A CA 1
ATOM 1848 C C . LEU A 1 231 ? -6.723 -11.817 19.405 1.00 98.19 231 LEU A C 1
ATOM 1850 O O . LEU A 1 231 ? -6.887 -10.618 19.644 1.00 98.19 231 LEU A O 1
ATOM 1854 N N . LYS A 1 232 ? -5.677 -12.505 19.865 1.00 98.19 232 LYS A N 1
ATOM 1855 C CA . LYS A 1 232 ? -4.700 -11.937 20.789 1.00 98.19 232 LYS A CA 1
ATOM 1856 C C . LYS A 1 232 ? -3.273 -12.033 20.247 1.00 98.19 232 LYS A C 1
ATOM 1858 O O . LYS A 1 232 ? -2.882 -13.036 19.658 1.00 98.19 232 LYS A O 1
ATOM 1863 N N . GLU A 1 233 ? -2.465 -11.007 20.518 1.00 98.25 233 GLU A N 1
ATOM 1864 C CA . GLU A 1 233 ? -1.029 -10.982 20.204 1.00 98.25 233 GLU A CA 1
ATOM 1865 C C . GLU A 1 233 ? -0.749 -11.364 18.731 1.00 98.25 233 GLU A C 1
ATOM 1867 O O . GLU A 1 233 ? -1.207 -10.688 17.809 1.00 98.25 233 GLU A O 1
ATOM 1872 N N . GLU A 1 234 ? 0.001 -12.443 18.495 1.00 97.81 234 GLU A N 1
ATOM 1873 C CA . GLU A 1 234 ? 0.407 -12.900 17.162 1.00 97.81 234 GLU A CA 1
ATOM 1874 C C . GLU A 1 234 ? -0.650 -13.746 16.438 1.00 97.81 234 GLU A C 1
ATOM 1876 O O . GLU A 1 234 ? -0.451 -14.085 15.272 1.00 97.81 234 GLU A O 1
ATOM 1881 N N . GLU A 1 235 ? -1.781 -14.054 17.083 1.00 98.44 235 GLU A N 1
ATOM 1882 C CA . GLU A 1 235 ? -2.950 -14.614 16.391 1.00 98.44 235 GLU A CA 1
ATOM 1883 C C . GLU A 1 235 ? -3.545 -13.599 15.408 1.00 98.44 235 GLU A C 1
ATOM 1885 O O . GLU A 1 235 ? -4.125 -13.985 14.396 1.00 98.44 235 GLU A O 1
ATOM 1890 N N . ILE A 1 236 ? -3.360 -12.305 15.687 1.00 98.69 236 ILE A N 1
ATOM 1891 C CA . ILE A 1 236 ? -3.670 -11.221 14.762 1.00 98.69 236 ILE A CA 1
ATOM 1892 C C . ILE A 1 236 ? -2.566 -11.188 13.704 1.00 98.69 236 ILE A C 1
ATOM 1894 O O . ILE A 1 236 ? -1.368 -11.082 14.018 1.00 98.69 236 ILE A O 1
ATOM 1898 N N . SER A 1 237 ? -2.940 -11.223 12.426 1.00 98.56 237 SER A N 1
ATOM 1899 C CA . SER A 1 237 ? -1.962 -11.101 11.351 1.00 98.56 237 SER A CA 1
ATOM 1900 C C . SER A 1 237 ? -1.168 -9.801 11.488 1.00 98.56 237 SER A C 1
ATOM 1902 O O . SER A 1 237 ? -1.633 -8.788 12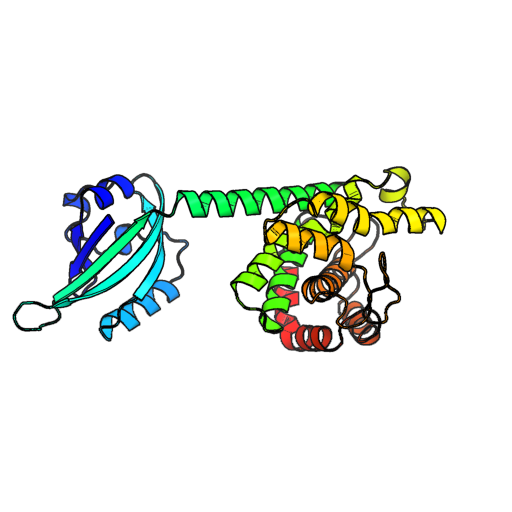.023 1.00 98.56 237 SER A O 1
ATOM 1904 N N . ILE A 1 238 ? 0.065 -9.807 10.980 1.00 98.62 238 ILE A N 1
ATOM 1905 C CA . ILE A 1 238 ? 0.878 -8.589 10.944 1.00 98.62 238 ILE A CA 1
ATOM 1906 C C . ILE A 1 238 ? 0.177 -7.469 10.153 1.00 98.62 238 ILE A C 1
ATOM 1908 O O . ILE A 1 238 ? 0.297 -6.300 10.504 1.00 98.62 238 ILE A O 1
ATOM 1912 N N . TYR A 1 239 ? -0.625 -7.828 9.143 1.00 98.50 239 TYR A N 1
ATOM 1913 C CA . TYR A 1 239 ? -1.400 -6.897 8.324 1.00 98.50 239 TYR A CA 1
ATOM 1914 C C . TYR A 1 239 ? -2.510 -6.205 9.131 1.00 98.50 239 TYR A C 1
ATOM 1916 O O . TYR A 1 239 ? -2.656 -4.984 9.044 1.00 98.50 239 TYR A O 1
ATOM 1924 N N . GLY A 1 240 ? -3.252 -6.962 9.950 1.00 98.44 240 GLY A N 1
ATOM 1925 C CA . GLY A 1 240 ? -4.261 -6.433 10.873 1.00 98.44 240 GLY A CA 1
ATOM 1926 C C . GLY A 1 240 ? -3.649 -5.498 11.917 1.00 98.44 240 GLY A C 1
ATOM 1927 O O . GLY A 1 240 ? -4.104 -4.366 12.074 1.00 98.44 240 GLY A O 1
ATOM 1928 N N . ARG A 1 241 ? -2.543 -5.919 12.548 1.00 98.75 241 ARG A N 1
ATOM 1929 C CA . ARG A 1 241 ? -1.817 -5.121 13.555 1.00 98.75 241 ARG A CA 1
ATOM 1930 C C . ARG A 1 241 ? -1.265 -3.806 13.004 1.00 98.75 241 ARG A C 1
ATOM 1932 O O . ARG A 1 241 ? -1.390 -2.774 13.659 1.00 98.75 241 ARG A O 1
ATOM 1939 N N . ILE A 1 242 ? -0.675 -3.833 11.805 1.00 98.81 242 ILE A N 1
ATOM 1940 C CA . ILE A 1 242 ? -0.196 -2.621 11.123 1.00 98.81 242 ILE A CA 1
ATOM 1941 C C . ILE A 1 242 ? -1.374 -1.694 10.817 1.00 98.81 242 ILE A C 1
ATOM 1943 O O . ILE A 1 242 ? -1.336 -0.518 11.179 1.00 98.81 242 ILE A O 1
ATOM 1947 N N . THR A 1 243 ? -2.431 -2.226 10.194 1.00 98.56 243 THR A N 1
ATOM 1948 C CA . THR A 1 243 ? -3.574 -1.410 9.765 1.00 98.56 243 THR A CA 1
ATOM 1949 C C . THR A 1 243 ? -4.277 -0.762 10.957 1.00 98.56 243 THR A C 1
ATOM 1951 O O . THR A 1 243 ? -4.620 0.410 10.869 1.00 98.56 243 THR A O 1
ATOM 1954 N N . ALA A 1 244 ? -4.407 -1.460 12.091 1.00 98.38 244 ALA A N 1
ATOM 1955 C CA . ALA A 1 244 ? -5.008 -0.918 13.311 1.00 98.38 244 ALA A CA 1
ATOM 1956 C C . ALA A 1 244 ? -4.280 0.338 13.832 1.00 98.38 244 ALA A C 1
ATOM 1958 O O . ALA A 1 244 ? -4.916 1.329 14.190 1.00 98.38 244 ALA A O 1
ATOM 1959 N N . ILE A 1 245 ? -2.940 0.333 13.849 1.00 98.44 245 ILE A N 1
ATOM 1960 C CA . ILE A 1 245 ? -2.147 1.504 14.267 1.00 98.44 245 ILE A CA 1
ATOM 1961 C C . ILE A 1 245 ? -2.320 2.646 13.263 1.00 98.44 245 ILE A C 1
ATOM 1963 O O . ILE A 1 245 ? -2.528 3.795 13.657 1.00 98.44 245 ILE A O 1
ATOM 1967 N N . CYS A 1 246 ? -2.233 2.333 11.968 1.00 98.06 246 CYS A N 1
ATOM 1968 C CA . CYS A 1 246 ? -2.320 3.319 10.896 1.00 98.06 246 CYS A CA 1
ATOM 1969 C C . CYS A 1 2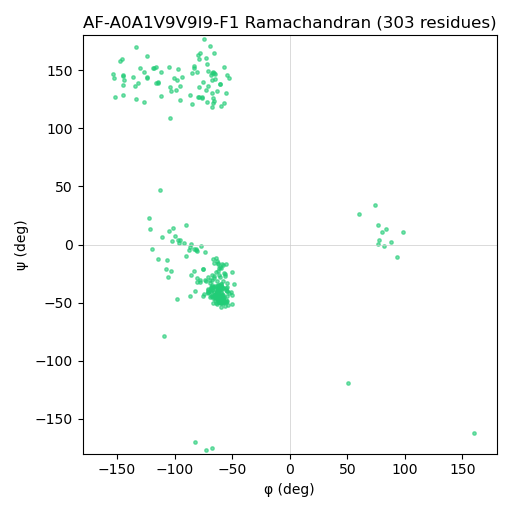46 ? -3.697 3.992 10.821 1.00 98.06 246 CYS A C 1
ATOM 1971 O O . CYS A 1 246 ? -3.756 5.211 10.660 1.00 98.06 246 CYS A O 1
ATOM 1973 N N . ASP A 1 247 ? -4.776 3.222 10.965 1.00 95.88 247 ASP A N 1
ATOM 1974 C CA . ASP A 1 247 ? -6.148 3.728 10.987 1.00 95.88 247 ASP A CA 1
ATOM 1975 C C . ASP A 1 247 ? -6.379 4.640 12.198 1.00 95.88 247 ASP A C 1
ATOM 1977 O O . ASP A 1 247 ? -6.765 5.798 12.045 1.00 95.88 247 ASP A O 1
ATOM 1981 N N . VAL A 1 248 ? -6.025 4.187 13.407 1.00 95.69 248 VAL A N 1
ATOM 1982 C CA . VAL A 1 248 ? -6.221 4.999 14.617 1.00 95.69 248 VAL A CA 1
ATOM 1983 C C . VAL A 1 248 ? -5.387 6.281 14.586 1.00 95.69 248 VAL A C 1
ATOM 1985 O O . VAL A 1 248 ? -5.881 7.344 14.971 1.00 95.69 248 VAL A O 1
ATOM 1988 N N . PHE A 1 249 ? -4.143 6.216 14.106 1.00 96.12 249 PHE A N 1
ATOM 1989 C CA . PHE A 1 249 ? -3.318 7.409 13.933 1.00 96.12 249 PHE A CA 1
ATOM 1990 C C . PHE A 1 249 ? -3.970 8.416 12.973 1.00 96.12 249 PHE A C 1
ATOM 1992 O O . PHE A 1 249 ? -4.045 9.606 13.295 1.00 96.12 249 PHE A O 1
ATOM 1999 N N . ASP A 1 250 ? -4.493 7.953 11.833 1.00 93.75 250 ASP A N 1
ATOM 2000 C CA . ASP A 1 250 ? -5.156 8.836 10.873 1.00 93.75 250 ASP A CA 1
ATOM 2001 C C . ASP A 1 250 ? -6.463 9.417 11.419 1.00 93.75 250 ASP A C 1
ATOM 2003 O O . ASP A 1 250 ? -6.707 10.620 11.306 1.00 93.75 250 ASP A O 1
ATOM 2007 N N . ALA A 1 251 ? -7.275 8.573 12.057 1.00 89.81 251 ALA A N 1
ATOM 2008 C CA . ALA A 1 251 ? -8.573 8.924 12.613 1.00 89.81 251 ALA A CA 1
ATOM 2009 C C . ALA A 1 251 ? -8.476 9.968 13.735 1.00 89.81 251 ALA A C 1
ATOM 2011 O O . ALA A 1 251 ? -9.359 10.819 13.864 1.00 89.81 251 ALA A O 1
ATOM 2012 N N . LEU A 1 252 ? -7.423 9.912 14.561 1.00 89.94 252 LEU A N 1
ATOM 2013 C CA . LEU A 1 252 ? -7.178 10.902 15.615 1.00 89.94 252 LEU A CA 1
ATOM 2014 C C . LEU A 1 252 ? -6.524 12.182 15.074 1.00 89.94 252 LEU A C 1
ATOM 2016 O O . LEU A 1 252 ? -6.792 13.264 15.595 1.00 89.94 252 LEU A O 1
ATOM 2020 N N . GLY A 1 253 ? -5.691 12.067 14.036 1.00 86.19 253 GLY A N 1
ATOM 2021 C CA . GLY A 1 253 ? -4.943 13.179 13.441 1.00 86.19 253 GLY A CA 1
ATOM 2022 C C . GLY A 1 253 ? -5.674 13.973 12.358 1.00 86.19 253 GLY A C 1
ATOM 2023 O O . GLY A 1 253 ? -5.102 14.936 11.847 1.00 86.19 253 GLY A O 1
ATOM 2024 N N . SER A 1 254 ? -6.899 13.587 11.999 1.00 80.94 254 SER A N 1
ATOM 2025 C CA . SER A 1 254 ? -7.670 14.208 10.916 1.00 80.94 254 SER A CA 1
ATOM 2026 C C . SER A 1 254 ? -8.937 14.876 11.438 1.00 80.94 254 SER A C 1
ATOM 2028 O O . SER A 1 254 ? -9.644 14.329 12.286 1.00 80.94 254 SER A O 1
ATOM 2030 N N . ASP A 1 255 ? -9.253 16.059 10.907 1.00 70.25 255 ASP A N 1
ATOM 2031 C CA . ASP A 1 255 ? -10.530 16.709 11.184 1.00 70.25 255 ASP A CA 1
ATOM 2032 C C . ASP A 1 255 ? -11.665 15.870 10.584 1.00 70.25 255 ASP A C 1
ATOM 2034 O O . ASP A 1 255 ? -11.699 15.593 9.385 1.00 70.25 255 ASP A O 1
ATOM 2038 N N . ARG A 1 256 ? -12.622 15.472 11.420 1.00 68.19 256 ARG A N 1
ATOM 2039 C CA . ARG A 1 256 ? -13.862 14.818 10.996 1.00 68.19 256 ARG A CA 1
ATOM 2040 C C . ARG A 1 256 ? -15.006 15.818 11.089 1.00 68.19 256 ARG A C 1
ATOM 2042 O O . ARG A 1 256 ? -15.011 16.709 11.937 1.00 68.19 256 ARG A O 1
ATOM 2049 N N . CYS A 1 257 ? -16.036 15.630 10.268 1.00 59.88 257 CYS A N 1
ATOM 2050 C CA . CYS A 1 257 ? -17.199 16.525 10.207 1.00 59.88 257 CYS A CA 1
ATOM 2051 C C . CYS A 1 257 ? -17.917 16.743 11.561 1.00 59.88 257 CYS A C 1
ATOM 2053 O O . CYS A 1 257 ? -18.662 17.708 11.709 1.00 59.88 257 CYS A O 1
ATOM 2055 N N . TYR A 1 258 ? -17.667 15.885 12.553 1.00 60.19 258 TYR A N 1
ATOM 2056 C CA . TYR A 1 258 ? -18.209 15.949 13.914 1.00 60.19 258 TYR A CA 1
ATOM 2057 C C . TYR A 1 258 ? -17.145 16.075 15.023 1.00 60.19 258 TYR A C 1
ATOM 2059 O O . TYR A 1 258 ? -17.509 16.194 16.193 1.00 60.19 258 TYR A O 1
ATOM 2067 N N . LYS A 1 259 ? -15.841 16.036 14.709 1.00 65.19 259 LYS A N 1
ATOM 2068 C CA . LYS A 1 259 ? -14.766 16.036 15.717 1.00 65.19 259 LYS A CA 1
ATOM 2069 C C . LYS A 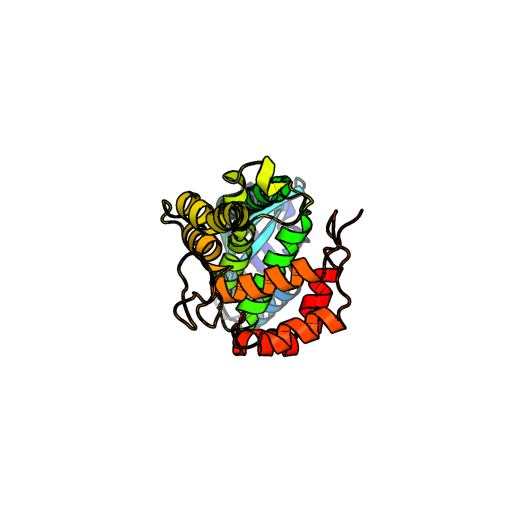1 259 ? -13.494 16.672 15.156 1.00 65.19 259 LYS A C 1
ATOM 2071 O O . LYS A 1 259 ? -13.011 16.244 14.116 1.00 65.19 259 LYS A O 1
ATOM 2076 N N . LYS A 1 260 ? -12.940 17.658 15.866 1.00 75.44 260 LYS A N 1
ATOM 2077 C CA . LYS A 1 260 ? -11.625 18.221 15.526 1.00 75.44 260 LYS A CA 1
ATOM 2078 C C . LYS A 1 260 ? -10.519 17.185 15.724 1.00 75.44 260 LYS A C 1
ATOM 2080 O O . LYS A 1 260 ? -10.615 16.370 16.649 1.00 75.44 260 LYS A O 1
ATOM 2085 N N . ALA A 1 261 ? -9.486 17.269 14.891 1.00 83.19 261 ALA A N 1
ATOM 2086 C CA . ALA A 1 261 ? -8.247 16.531 15.077 1.00 83.19 261 ALA A CA 1
ATOM 2087 C C . ALA A 1 261 ? -7.685 16.782 16.483 1.00 83.19 261 ALA A C 1
ATOM 2089 O O . ALA A 1 261 ? -7.794 17.884 17.033 1.00 83.19 261 ALA A O 1
ATOM 2090 N N . TRP A 1 262 ? -7.105 15.742 17.069 1.00 87.06 262 TRP A N 1
ATOM 2091 C CA . TRP A 1 262 ? -6.346 15.862 18.307 1.00 87.06 262 TRP A CA 1
ATOM 2092 C C . TRP A 1 262 ? -5.027 16.579 18.035 1.00 87.06 262 TRP A C 1
ATOM 2094 O O . TRP A 1 262 ? -4.518 16.553 16.912 1.00 87.06 262 TRP A O 1
ATOM 2104 N N . ILE A 1 263 ? -4.466 17.218 19.063 1.00 91.56 263 ILE A N 1
ATOM 2105 C CA . ILE A 1 263 ? -3.092 17.710 18.953 1.00 91.56 263 ILE A CA 1
ATOM 2106 C C . ILE A 1 263 ? -2.131 16.522 18.961 1.00 91.56 263 ILE A C 1
ATOM 2108 O O . ILE A 1 263 ? -2.398 15.489 19.580 1.00 91.56 263 ILE A O 1
ATOM 2112 N N . ASP A 1 264 ? -1.006 16.674 18.274 1.00 91.75 264 ASP A N 1
ATOM 2113 C CA . ASP A 1 264 ? -0.024 15.608 18.087 1.00 91.75 264 ASP A CA 1
ATOM 2114 C C . ASP A 1 264 ? 0.431 15.000 19.420 1.00 91.75 264 ASP A C 1
ATOM 2116 O O . ASP A 1 264 ? 0.513 13.779 19.552 1.00 91.75 264 ASP A O 1
ATOM 2120 N N . GLU A 1 265 ? 0.622 15.827 20.450 1.00 93.25 265 GLU A N 1
ATOM 2121 C CA . GLU A 1 265 ? 1.012 15.382 21.787 1.00 93.25 265 GLU A CA 1
ATOM 2122 C C . GLU A 1 265 ? -0.002 14.411 22.414 1.00 93.25 265 GLU A C 1
ATOM 2124 O O . GLU A 1 265 ? 0.402 13.427 23.039 1.00 93.25 265 GLU A O 1
ATOM 2129 N N . GLU A 1 266 ? -1.305 14.646 22.228 1.00 94.56 266 GLU A N 1
ATOM 2130 C CA . GLU A 1 266 ? -2.376 13.782 22.745 1.00 94.56 266 GLU A CA 1
ATOM 2131 C C . GLU A 1 266 ? -2.434 12.453 21.988 1.00 94.56 266 GLU A C 1
ATOM 2133 O O . GLU A 1 266 ? -2.573 11.394 22.603 1.00 94.56 266 GLU A O 1
ATOM 2138 N N . ILE A 1 267 ? -2.272 12.491 20.662 1.00 94.50 267 ILE A N 1
ATOM 2139 C CA . ILE A 1 267 ? -2.233 11.289 19.818 1.00 94.50 267 ILE A CA 1
ATOM 2140 C C . ILE A 1 267 ? -1.052 10.412 20.230 1.00 94.50 267 ILE A C 1
ATOM 2142 O O . ILE A 1 267 ? -1.197 9.207 20.438 1.00 94.50 267 ILE A O 1
ATOM 2146 N N . PHE A 1 268 ? 0.126 11.014 20.390 1.00 95.75 268 PHE A N 1
ATOM 2147 C CA . PHE A 1 268 ? 1.336 10.284 20.748 1.00 95.75 268 PHE A CA 1
ATOM 2148 C C . PHE A 1 268 ? 1.273 9.722 22.165 1.00 95.75 268 PHE A C 1
ATOM 2150 O O . PHE A 1 268 ? 1.732 8.602 22.393 1.00 95.75 268 PHE A O 1
ATOM 2157 N N . ALA A 1 269 ? 0.706 10.470 23.115 1.00 96.81 269 ALA A N 1
ATOM 2158 C CA . ALA A 1 269 ? 0.475 9.974 24.466 1.00 96.81 269 ALA A CA 1
ATOM 2159 C C . ALA A 1 269 ? -0.464 8.759 24.453 1.00 96.81 269 ALA A C 1
ATOM 2161 O O . ALA A 1 269 ? -0.136 7.735 25.051 1.00 96.81 269 ALA A O 1
ATOM 2162 N N . PHE A 1 270 ? -1.565 8.838 23.701 1.00 97.81 270 PHE A N 1
ATOM 2163 C CA . PHE A 1 270 ? -2.524 7.746 23.560 1.00 97.81 270 PHE A CA 1
ATOM 2164 C C . PHE A 1 270 ? -1.897 6.486 22.946 1.00 97.81 270 PHE A C 1
ATOM 2166 O O . PHE A 1 270 ? -1.997 5.407 23.525 1.00 97.81 270 PHE A O 1
ATOM 2173 N N . LEU A 1 271 ? -1.180 6.607 21.821 1.00 97.31 271 LEU A N 1
ATOM 2174 C CA . LEU A 1 271 ? -0.516 5.456 21.190 1.00 97.31 271 LEU A CA 1
ATOM 2175 C C . LEU A 1 271 ? 0.518 4.798 22.122 1.00 97.31 271 LEU A C 1
ATOM 2177 O O . LEU A 1 271 ? 0.649 3.574 22.132 1.00 97.31 271 LEU A O 1
ATOM 2181 N N . LYS A 1 272 ? 1.231 5.588 22.940 1.00 97.69 272 LYS A N 1
ATOM 2182 C CA . LYS A 1 272 ? 2.166 5.066 23.953 1.00 97.69 272 LYS A CA 1
ATOM 2183 C C . LYS A 1 272 ? 1.450 4.360 25.103 1.00 97.69 272 LYS A C 1
ATOM 2185 O O . LYS A 1 272 ? 1.942 3.335 25.568 1.00 97.69 272 LYS A O 1
ATOM 2190 N N . GLU A 1 273 ? 0.321 4.891 25.566 1.00 97.94 273 GLU A N 1
ATOM 2191 C CA . GLU A 1 273 ? -0.480 4.294 26.643 1.00 97.94 273 GLU A CA 1
ATOM 2192 C C . GLU A 1 273 ? -1.135 2.969 26.225 1.00 97.94 273 GLU A C 1
ATOM 2194 O O . GLU A 1 273 ? -1.260 2.046 27.039 1.00 97.94 273 GLU A O 1
ATOM 2199 N N . GLU A 1 274 ? -1.535 2.873 24.959 1.00 98.00 274 GLU A N 1
ATOM 2200 C CA . GLU A 1 274 ? -2.181 1.700 24.369 1.00 98.00 274 GLU A CA 1
ATOM 2201 C C . GLU A 1 274 ? -1.189 0.640 23.855 1.00 98.00 274 GLU A C 1
ATOM 2203 O O . GLU A 1 274 ? -1.596 -0.423 23.369 1.00 98.00 274 GLU A O 1
ATOM 2208 N N . LYS A 1 275 ? 0.118 0.887 24.008 1.00 98.19 275 LYS A N 1
ATOM 2209 C CA . LYS A 1 275 ? 1.187 -0.064 23.689 1.00 98.19 275 LYS A CA 1
ATOM 2210 C C . LYS A 1 275 ? 1.044 -1.342 24.524 1.00 98.19 275 LYS A C 1
ATOM 2212 O O . LYS A 1 275 ? 1.106 -1.300 25.751 1.00 98.19 275 LYS A O 1
ATOM 2217 N N . GLY A 1 276 ? 0.874 -2.488 23.865 1.00 97.69 276 GLY A N 1
ATOM 2218 C CA . GLY A 1 276 ? 0.640 -3.784 24.515 1.00 97.69 276 GLY A CA 1
ATOM 2219 C C . GLY A 1 276 ? -0.786 -3.994 25.032 1.00 97.69 276 GLY A C 1
ATOM 2220 O O . GLY A 1 276 ? -1.056 -5.028 25.641 1.00 97.69 276 GLY A O 1
ATOM 2221 N N . LYS A 1 277 ? -1.695 -3.040 24.792 1.00 97.94 277 LYS A N 1
ATOM 2222 C CA . LYS A 1 277 ? -3.134 -3.170 25.054 1.00 97.94 277 LYS A CA 1
ATOM 2223 C C . LYS A 1 277 ? -3.881 -3.271 23.729 1.00 97.94 277 LYS A C 1
ATOM 2225 O O . LYS A 1 277 ? -4.215 -4.364 23.291 1.00 97.94 277 LYS A O 1
ATOM 2230 N N . HIS A 1 278 ? -4.084 -2.141 23.060 1.00 98.19 278 HIS A N 1
ATOM 2231 C CA . HIS A 1 278 ? -4.652 -2.098 21.720 1.00 98.19 278 HIS A CA 1
ATOM 2232 C C . HIS A 1 278 ? -3.618 -2.525 20.678 1.00 98.19 278 HIS A C 1
ATOM 2234 O O . HIS A 1 278 ? -3.925 -3.332 19.807 1.00 98.19 278 HIS A O 1
ATOM 2240 N N . PHE A 1 279 ? -2.386 -2.025 20.790 1.00 98.69 279 PHE A N 1
ATOM 2241 C CA . PHE A 1 279 ? -1.406 -2.101 19.710 1.00 98.69 279 PHE A CA 1
ATOM 2242 C C . PHE A 1 279 ? -0.239 -3.027 20.029 1.00 98.69 279 PHE A C 1
ATOM 2244 O O . PHE A 1 279 ? 0.206 -3.114 21.176 1.00 98.69 279 PHE A O 1
ATOM 2251 N N . ASP A 1 280 ? 0.297 -3.657 18.983 1.00 98.62 280 ASP A N 1
ATOM 2252 C CA . ASP A 1 280 ? 1.543 -4.420 19.046 1.00 98.62 280 ASP A CA 1
ATOM 2253 C C . ASP A 1 280 ? 2.688 -3.522 19.559 1.00 98.62 280 ASP A C 1
ATOM 2255 O O . ASP A 1 280 ? 2.982 -2.491 18.938 1.00 98.62 280 ASP A O 1
ATOM 2259 N N . PRO A 1 281 ? 3.351 -3.884 20.676 1.00 98.50 281 PRO A N 1
ATOM 2260 C CA . PRO A 1 281 ? 4.418 -3.077 21.252 1.00 98.50 281 PRO A CA 1
ATOM 2261 C C . PRO A 1 281 ? 5.557 -2.757 20.291 1.00 98.50 281 PRO A C 1
ATOM 2263 O O . PRO A 1 281 ? 6.061 -1.634 20.299 1.00 98.50 281 PRO A O 1
ATOM 2266 N N . LYS A 1 282 ? 5.942 -3.728 19.458 1.00 98.50 282 LYS A N 1
ATOM 2267 C CA . LYS A 1 282 ? 7.066 -3.594 18.534 1.00 98.50 282 LYS A CA 1
ATOM 2268 C C . LYS A 1 282 ? 6.724 -2.627 17.408 1.00 98.50 282 LYS A C 1
ATOM 2270 O O . LYS A 1 282 ? 7.546 -1.794 17.040 1.00 98.50 282 LYS A O 1
ATOM 2275 N N . LEU A 1 283 ? 5.503 -2.703 16.882 1.00 98.62 283 LEU A N 1
ATOM 2276 C CA . LEU A 1 283 ? 5.056 -1.791 15.827 1.00 98.62 283 LEU A CA 1
ATOM 2277 C C . LEU A 1 283 ? 4.937 -0.349 16.325 1.00 98.62 283 LEU A C 1
ATOM 2279 O O . LEU A 1 283 ? 5.300 0.574 15.601 1.00 98.62 283 LEU A O 1
ATOM 2283 N N . VAL A 1 284 ? 4.476 -0.147 17.563 1.00 98.56 284 VAL A N 1
ATOM 2284 C CA . VAL A 1 284 ? 4.439 1.188 18.180 1.00 98.56 284 VAL A CA 1
ATOM 2285 C C . VAL A 1 284 ? 5.850 1.760 18.328 1.00 98.56 284 VAL A C 1
ATOM 2287 O O . VAL A 1 284 ? 6.062 2.939 18.057 1.00 98.56 284 VAL A O 1
ATOM 2290 N N . GLU A 1 285 ? 6.827 0.946 18.730 1.00 98.56 285 GLU A N 1
ATOM 2291 C CA . GLU A 1 285 ? 8.229 1.373 18.829 1.00 98.56 285 GLU A CA 1
ATOM 2292 C C . GLU A 1 285 ? 8.784 1.797 17.464 1.00 98.56 285 GLU A C 1
ATOM 2294 O O . GLU A 1 285 ? 9.260 2.924 17.330 1.00 98.56 285 GLU A O 1
ATOM 2299 N N . ILE A 1 286 ? 8.600 0.968 16.432 1.00 98.62 286 ILE A N 1
ATOM 2300 C CA . ILE A 1 286 ? 9.015 1.276 15.054 1.00 98.62 286 ILE A CA 1
ATOM 2301 C C . ILE A 1 286 ? 8.343 2.555 14.536 1.00 98.62 286 ILE A C 1
ATOM 2303 O O . ILE A 1 286 ? 8.998 3.391 13.911 1.00 98.62 286 ILE A O 1
ATOM 2307 N N . PHE A 1 287 ? 7.047 2.734 14.806 1.00 98.50 287 PHE A 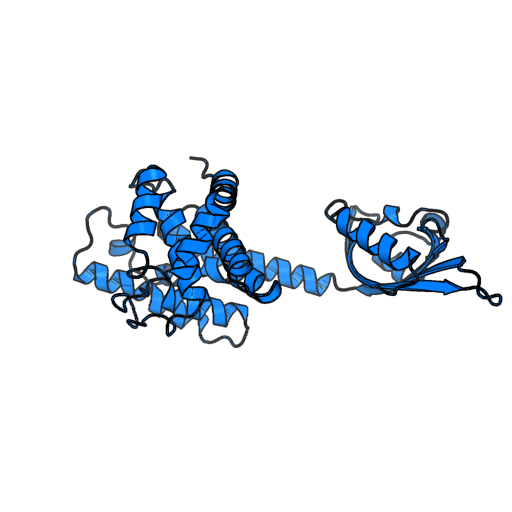N 1
ATOM 2308 C CA . PHE A 1 287 ? 6.312 3.944 14.440 1.00 98.50 287 PHE A CA 1
ATOM 2309 C C . PHE A 1 287 ? 6.956 5.195 15.052 1.00 98.50 287 PHE A C 1
ATOM 2311 O O . PHE A 1 287 ? 7.189 6.176 14.347 1.00 98.50 287 PHE A O 1
ATOM 2318 N N . PHE A 1 288 ? 7.291 5.164 16.347 1.00 98.19 288 PHE A N 1
ATOM 2319 C CA . PHE A 1 288 ? 7.891 6.315 17.028 1.00 98.19 288 PHE A CA 1
ATOM 2320 C C . PHE A 1 288 ? 9.346 6.576 16.634 1.00 98.19 288 PHE A C 1
ATOM 2322 O O . PHE A 1 288 ? 9.749 7.738 16.601 1.00 98.19 288 PHE A O 1
ATOM 2329 N N . GLU A 1 289 ? 10.118 5.542 16.303 1.00 98.31 289 GLU A N 1
ATOM 2330 C CA . GLU A 1 289 ? 11.476 5.690 15.761 1.00 98.31 289 GLU A CA 1
ATOM 2331 C C . GLU A 1 289 ? 11.490 6.396 14.395 1.00 98.31 289 GLU A C 1
ATOM 2333 O O . GLU A 1 289 ? 12.484 7.025 14.042 1.00 98.31 289 GLU A O 1
ATOM 2338 N N . ASN A 1 290 ? 10.376 6.345 13.656 1.00 98.12 290 ASN A N 1
ATOM 2339 C CA . ASN A 1 290 ? 10.248 6.872 12.293 1.00 98.12 290 ASN A CA 1
ATOM 2340 C C . ASN A 1 290 ? 9.134 7.929 12.167 1.00 98.12 290 ASN A C 1
ATOM 2342 O O . ASN A 1 290 ? 8.606 8.174 11.081 1.00 98.12 290 ASN A O 1
ATOM 2346 N N . LEU A 1 291 ? 8.765 8.572 13.280 1.00 96.62 291 LEU A N 1
ATOM 2347 C CA . LEU A 1 291 ? 7.592 9.446 13.389 1.00 96.62 291 LEU A CA 1
ATOM 2348 C C . LEU A 1 291 ? 7.556 10.576 12.344 1.00 96.62 291 LEU A C 1
ATOM 2350 O O . LEU A 1 291 ? 6.487 10.928 11.841 1.00 96.62 291 LEU A O 1
ATOM 2354 N N . GLU A 1 292 ? 8.715 11.144 12.002 1.00 96.44 292 GLU A N 1
ATOM 2355 C CA . GLU A 1 292 ? 8.818 12.236 11.027 1.00 96.44 292 GLU A CA 1
ATOM 2356 C C . GLU A 1 292 ? 8.292 11.835 9.641 1.00 96.44 292 GLU A C 1
ATOM 2358 O O . GLU A 1 292 ? 7.642 12.641 8.971 1.00 96.44 292 GLU A O 1
ATOM 2363 N N . GLU A 1 293 ? 8.494 10.581 9.229 1.00 97.38 293 GLU A N 1
ATOM 2364 C CA . GLU A 1 293 ? 8.020 10.072 7.940 1.00 97.38 293 GLU A CA 1
ATOM 2365 C C . GLU A 1 293 ? 6.491 9.919 7.916 1.00 97.38 293 GLU A C 1
ATOM 2367 O O . GLU A 1 293 ? 5.840 10.302 6.939 1.00 97.38 293 GLU A O 1
ATOM 2372 N N . PHE A 1 294 ? 5.887 9.463 9.018 1.00 96.88 294 PHE A N 1
ATOM 2373 C CA . PHE A 1 294 ? 4.427 9.403 9.159 1.00 96.88 294 PHE A CA 1
ATOM 2374 C C . PHE A 1 294 ? 3.805 10.805 9.143 1.00 96.88 294 PHE A C 1
ATOM 2376 O O . PHE A 1 294 ? 2.820 11.048 8.442 1.00 96.88 294 PHE A O 1
ATOM 2383 N N . ILE A 1 295 ? 4.408 11.766 9.849 1.00 94.44 295 ILE A N 1
ATOM 2384 C CA . ILE A 1 295 ? 3.967 13.168 9.824 1.00 94.44 295 ILE A CA 1
ATOM 2385 C C . ILE A 1 295 ? 4.108 13.758 8.414 1.00 94.44 295 ILE A C 1
ATOM 2387 O O . ILE A 1 295 ? 3.225 14.496 7.963 1.00 94.44 295 ILE A O 1
ATOM 2391 N N . PHE A 1 296 ? 5.183 13.432 7.693 1.00 95.12 296 PHE A N 1
ATOM 2392 C CA . PHE A 1 296 ? 5.371 13.851 6.306 1.00 95.12 296 PHE A CA 1
ATOM 2393 C C . PHE A 1 296 ? 4.255 13.323 5.396 1.00 95.12 296 PHE A C 1
ATOM 2395 O O . PHE A 1 296 ? 3.653 14.109 4.659 1.00 95.12 296 PHE A O 1
ATOM 2402 N N . ILE A 1 297 ? 3.920 12.030 5.483 1.00 95.44 297 ILE A N 1
ATOM 2403 C CA . ILE A 1 297 ? 2.811 11.424 4.728 1.00 95.44 297 ILE A CA 1
ATOM 2404 C C . ILE A 1 297 ? 1.488 12.127 5.063 1.00 95.44 297 ILE A C 1
ATOM 2406 O O . ILE A 1 297 ? 0.770 12.545 4.149 1.00 95.44 297 ILE A O 1
ATOM 2410 N N . ARG A 1 298 ? 1.194 12.340 6.353 1.00 92.12 298 ARG A N 1
ATOM 2411 C CA . ARG A 1 298 ? -0.013 13.051 6.799 1.00 92.12 298 ARG A CA 1
ATOM 2412 C C . ARG A 1 298 ? -0.119 14.436 6.171 1.00 92.12 298 ARG A C 1
ATOM 2414 O O . ARG A 1 298 ? -1.159 14.813 5.638 1.00 92.12 298 ARG A O 1
ATOM 2421 N N . ASN A 1 299 ? 0.980 15.190 6.203 1.00 90.44 299 ASN A N 1
ATOM 2422 C CA . ASN A 1 299 ? 1.047 16.548 5.672 1.00 90.44 299 ASN A CA 1
ATOM 2423 C C . ASN A 1 299 ? 0.950 16.606 4.143 1.00 90.44 299 ASN A C 1
ATOM 2425 O O . ASN A 1 299 ? 0.390 17.565 3.609 1.00 90.44 299 ASN A O 1
ATOM 2429 N N . LYS A 1 300 ? 1.473 15.594 3.445 1.00 92.06 300 LYS A N 1
ATOM 2430 C CA . LYS A 1 300 ? 1.400 15.472 1.984 1.00 92.06 300 LYS A CA 1
ATOM 2431 C C . LYS A 1 300 ? -0.033 15.255 1.494 1.00 92.06 300 LYS A C 1
ATOM 2433 O O . LYS A 1 300 ? -0.395 15.781 0.444 1.00 92.06 300 LYS A O 1
ATOM 2438 N N . TYR A 1 301 ? -0.839 14.510 2.245 1.00 88.81 301 TYR A N 1
ATOM 2439 C CA . TYR A 1 301 ? -2.220 14.171 1.892 1.00 88.81 301 TYR A CA 1
ATOM 2440 C C . TYR A 1 301 ? -3.233 14.832 2.836 1.00 88.81 301 TYR A C 1
ATOM 2442 O O . TYR A 1 301 ? -4.155 14.178 3.324 1.00 88.81 301 TYR A O 1
ATOM 2450 N N . LYS A 1 302 ? -3.066 16.130 3.114 1.00 83.38 302 LYS A N 1
ATOM 2451 C CA . LYS A 1 302 ? -4.035 16.899 3.907 1.00 83.38 302 LYS A CA 1
ATOM 2452 C C . LYS A 1 302 ? -5.378 17.014 3.200 1.00 83.38 302 LYS A C 1
ATOM 2454 O O . LYS A 1 302 ? -5.444 17.207 1.987 1.00 83.38 302 LYS A O 1
ATOM 2459 N N . ASP A 1 303 ? -6.438 16.955 3.994 1.00 78.38 303 ASP A N 1
ATOM 2460 C CA . ASP A 1 303 ? -7.772 17.289 3.521 1.00 78.38 303 ASP A CA 1
ATOM 2461 C C . ASP A 1 303 ? -7.901 18.790 3.278 1.00 78.38 303 ASP A C 1
ATOM 2463 O O . ASP A 1 303 ? -7.419 19.612 4.058 1.00 78.38 303 ASP A O 1
ATOM 2467 N N . ILE A 1 304 ? -8.518 19.132 2.148 1.00 66.06 304 ILE A N 1
ATOM 2468 C CA . ILE A 1 304 ? -8.846 20.505 1.775 1.00 66.06 304 ILE A CA 1
ATOM 2469 C C . ILE A 1 304 ? -10.346 20.643 2.024 1.00 66.06 304 ILE A C 1
ATOM 2471 O O . ILE A 1 304 ? -11.136 20.017 1.316 1.00 66.06 304 ILE A O 1
ATOM 2475 N N . PHE A 1 305 ? -10.708 21.401 3.057 1.00 58.94 305 PHE A N 1
ATOM 2476 C CA . PHE A 1 305 ? -12.092 21.720 3.413 1.00 58.94 305 PHE A CA 1
ATOM 2477 C C . PHE A 1 305 ? -12.507 23.077 2.846 1.00 58.94 305 PHE A C 1
ATOM 2479 O O . PHE A 1 305 ? -11.649 23.991 2.821 1.00 58.94 305 PHE A O 1
#

Nearest PDB structures (foldseek):
  4me4-assembly1_B  TM=7.660E-01  e=1.253E-21  Persephonella marina EX-H1
  3ewk-assembly1_A  TM=9.543E-01  e=1.376E-09  Methylococcus capsulatus
  8dik-assembly1_A  TM=9.341E-01  e=2.647E-09  Escherichia coli
  2gj3-assembly1_A  TM=9.323E-01  e=4.900E-08  Azotobacter vinelandii
  5j4e-assembly2_B  TM=8.657E-01  e=1.096E-07  Pseudomonas putida